Protein 4JMF (pdb70)

CATH classification: 6.10.250.2690

Foldseek 3Di:
DDDDDDDDPVNVVVVPDDDDDDCVCVCVVVDDDDDDDDPVVVVVVVVVVD/DPPLVLVLQQLQCVLVVHDRDDPDPAWDWDCDPPWIKIWGCPPPQKIKIKTWDDPWDDQDPDPQQDDDPDQLSWHWHADPPVRIIMTMHMDGSVPRGNVNSNVSVVNSVVVVVVID/DDPLLLVLQQLQCVVVVHDRDDPVPAKDWDDDDPWIKIWHCPPPQKIKIKTWADPFDCPCQVVQQDDDPDQLSWHWDADPVPRIIMTMHMDGSVDDDSVVSNVSVVNRVVCSVVGD

Organism: Pseudomonas aeruginosa (strain ATCC 15692 / DSM 22644 / CIP 104116 / JCM 14847 / LMG 12228 / 1C / PRS 101 / PAO1) (NCBI:txid208964)

InterPro domains:
  IPR003537 Type III secretion system effector protein YopE-like [PR01372] (23-36)
  IPR003537 Type III secretion system effector protein YopE-like [PR01372] (39-56)
  IPR003537 Type III secretion system effector protein YopE-like [PR01372] (132-149)
  IPR003537 Type III secretion system effector protein YopE-like [PR01372] (181-199)
  IPR003537 Type III secretion system effector protein YopE-like [PR01372] (215-232)
  IPR003540 ADP ribosyltransferase [PF03496] (246-432)
  IPR014773 Virulence factor YopE, GAP domain [PF03545] (132-201)
  IPR014773 Virulence factor YopE, GAP domain [cd00219] (108-227)
  IPR037168 Virulence factor YopE, GAP domain superfamily [G3DSA:1.20.120.260] (98-232)
  IPR037168 Virulence factor YopE, GAP domain superfamily [SSF47233] (100-231)
  IPR050999 Arg-specific ADP-ribosyltransferase [PTHR10339] (162-452)

GO terms:
  GO:0005576 extracellular region (C, EXP)
  GO:0106274 NAD+-protein-arginine ADP-ribosyltransferase activity (F, EXP)
  GO:0141029 symbiont-mediated disruption of host focal adhesion (P, EXP)

Secondary structure (DSSP, 8-state):
-EEEEPPPHHHHHHTT-------TTHHHHH-EEE----HHHHHHHHHHH-/--HHHHHHHHHHHHHTT-PPPP--SS-EEEEETTEEEEEEE-STTEEEEEEEESS-S--SSBSTTS--S-TT--EEEE-TTT--EEEEEEEEGGG--HHHHHHHHHHHHHHHHH--/--HHHHHHHHHHHHHTT-PPP-S--SSEEEEETTEEEEEEE-STTEEEEEEE-SS---TTHHHHTS--S-TT--EEEE-TTT--EEEEEEEEGGG--HHHHHHHHHHHHHHHHH--

Radius of gyration: 18.91 Å; Cα contacts (8 Å, |Δi|>4): 530; chains: 3; bounding box: 35×50×50 Å

Solvent-accessible surface area: 13102 Å² total; per-residue (Å²): 180,19,146,57,44,90,22,62,155,128,7,72,84,23,2,104,36,126,48,88,100,48,16,132,41,15,6,100,167,55,33,26,52,90,20,229,29,160,104,70,56,35,111,69,2,32,170,46,17,85,87,37,81,99,7,92,53,7,5,76,51,0,1,76,35,22,130,25,114,70,38,132,82,70,147,61,3,10,4,0,69,0,28,101,18,48,0,5,0,4,53,11,24,98,50,36,0,0,0,0,4,121,11,125,64,53,26,67,4,54,2,10,90,23,0,0,2,3,42,26,35,0,19,0,8,0,0,88,10,84,152,51,23,45,25,0,0,16,3,29,8,5,15,96,47,13,92,112,73,51,0,46,58,0,0,16,10,0,0,6,0,2,59,123,23,188,63,66,92,77,1,77,56,5,1,58,58,0,0,92,39,31,137,34,115,61,12,106,98,90,58,59,14,2,1,0,42,24,33,95,16,52,0,8,0,2,33,10,33,88,49,21,0,0,0,1,3,104,5,123,74,50,17,54,87,44,0,36,81,25,0,16,12,39,99,37,49,0,50,2,16,0,0,78,23,69,172,55,39,62,29,1,0,15,3,32,8,19,9,115,68,43,89,97,75,58,5,62,52,0,7,102,48,0,30,48,12,1,108,140,13,150

Sequence (282 aa):
EARQVATPREAQQLAQRQEAPKGEGLLSRLGAALARPFVAIIEWLGKLLGMNPLYRAAIHQLFLALDLPTPNDEESVLSLQVGPHLCHLAEHPTDHLLMFTRLEGQGDATANEQNLFSQDPCKPILGRDPESGERLLWNRQPLQLLDRAQIHHQLEQLVAAAEELRMNPLYRAAIHQLFLALDLPTPNDEESVLSLQVGPHLCHLAEHPTDHLLMFTRLEGQGDATANEQNLFSQDPCKPILGRDPESGERLLWNRQPLQLLDRAQIHHQLEQLVAAAEELR

Structure (mmCIF, N/CA/C/O backbone):
data_4JMF
#
_entry.id   4JMF
#
_cell.length_a   78.322
_cell.length_b   78.322
_cell.length_c   194.221
_cell.angle_alpha   90.000
_cell.angle_beta   90.000
_cell.angle_gamma   120.000
#
_symmetry.space_group_name_H-M   'P 61 2 2'
#
loop_
_entity.id
_entity.type
_entity.pdbx_description
1 polymer 'Exoenzyme T'
2 polymer 'Probable chaperone'
3 non-polymer GLYCEROL
4 water water
#
loop_
_atom_site.group_PDB
_atom_site.id
_atom_site.type_symbol
_atom_site.label_atom_id
_atom_site.label_alt_id
_atom_site.label_comp_id
_atom_site.label_asym_id
_atom_site.label_entity_id
_atom_site.label_seq_id
_atom_site.pdbx_PDB_ins_code
_atom_site.Cartn_x
_atom_site.Cartn_y
_atom_site.Cartn_z
_atom_site.occupancy
_atom_site.B_iso_or_equiv
_atom_site.auth_seq_id
_atom_site.auth_comp_id
_atom_site.auth_asym_id
_atom_site.auth_atom_id
_atom_site.pdbx_PDB_model_num
ATOM 1 N N . GLU A 1 1 ? 10.619 49.187 88.352 1.00 58.65 28 GLU A N 1
ATOM 2 C CA . GLU A 1 1 ? 10.040 49.009 87.022 1.00 63.47 28 GLU A CA 1
ATOM 3 C C . GLU A 1 1 ? 8.706 48.254 87.088 1.00 65.21 28 GLU A C 1
ATOM 4 O O . GLU A 1 1 ? 8.614 47.086 86.689 1.00 64.89 28 GLU A O 1
ATOM 10 N N . ALA A 1 2 ? 7.671 48.934 87.579 1.00 58.94 29 ALA A N 1
ATOM 11 C CA . ALA A 1 2 ? 6.378 48.296 87.823 1.00 52.90 29 ALA A CA 1
ATOM 12 C C . ALA A 1 2 ? 5.207 49.095 87.265 1.00 50.46 29 ALA A C 1
ATOM 13 O O . ALA A 1 2 ? 5.132 50.309 87.455 1.00 56.23 29 ALA A O 1
ATOM 15 N N . ARG A 1 3 ? 4.290 48.409 86.585 1.00 47.28 30 ARG A N 1
ATOM 16 C CA . ARG A 1 3 ? 3.061 49.034 86.098 1.00 48.39 30 ARG A CA 1
ATOM 17 C C . ARG A 1 3 ? 1.843 48.193 86.467 1.00 47.48 30 ARG A C 1
ATOM 18 O O . ARG A 1 3 ? 1.890 46.960 86.406 1.00 44.96 30 ARG A O 1
ATOM 26 N N . GLN A 1 4 ? 0.754 48.855 86.842 1.00 42.49 31 GLN A N 1
ATOM 27 C CA . GLN A 1 4 ? -0.521 48.175 87.041 1.00 43.36 31 GLN A CA 1
ATOM 28 C C . GLN A 1 4 ? -1.195 47.881 85.699 1.00 45.10 31 GLN A C 1
ATOM 29 O O . GLN A 1 4 ? -1.255 48.746 84.822 1.00 46.74 31 GLN A O 1
ATOM 35 N N . VAL A 1 5 ? -1.698 46.660 85.539 1.00 40.84 32 VAL A N 1
ATOM 36 C CA . VAL A 1 5 ? -2.365 46.255 84.309 1.00 32.86 32 VAL A CA 1
ATOM 37 C C . VAL A 1 5 ? -3.690 45.578 84.635 1.00 39.73 32 VAL A C 1
ATOM 38 O O . VAL A 1 5 ? -3.989 45.316 85.801 1.00 43.37 32 VAL A O 1
ATOM 42 N N . ALA A 1 6 ? -4.489 45.289 83.612 1.00 35.49 33 ALA A N 1
ATOM 43 C CA . ALA A 1 6 ? -5.760 44.612 83.830 1.00 39.83 33 ALA A CA 1
ATOM 44 C C . ALA A 1 6 ? -5.514 43.182 84.296 1.00 42.65 33 ALA A C 1
ATOM 45 O O . ALA A 1 6 ? -4.519 42.567 83.922 1.00 37.67 33 ALA A O 1
ATOM 47 N N . THR A 1 7 ? -6.424 42.655 85.108 1.00 37.95 34 THR A N 1
ATOM 48 C CA . THR A 1 7 ? -6.319 41.281 85.574 1.00 38.98 34 THR A CA 1
ATOM 49 C C . THR A 1 7 ? -7.022 40.346 84.601 1.00 38.22 34 THR A C 1
ATOM 50 O O . THR A 1 7 ? -8.212 40.510 84.352 1.00 46.48 34 THR A O 1
ATOM 54 N N . PRO A 1 8 ? -6.294 39.359 84.046 1.00 37.59 35 PRO A N 1
ATOM 55 C CA . PRO A 1 8 ? -6.945 38.391 83.156 1.00 41.79 35 PRO A CA 1
ATOM 56 C C . PRO A 1 8 ? -8.009 37.610 83.911 1.00 44.59 35 PRO A C 1
ATOM 57 O O . PRO A 1 8 ? -7.858 37.399 85.115 1.00 46.57 35 PRO A O 1
ATOM 61 N N . ARG A 1 9 ? -9.059 37.188 83.215 1.00 47.33 36 ARG A N 1
ATOM 62 C CA . ARG A 1 9 ? -10.188 36.510 83.845 1.00 52.00 36 ARG A CA 1
ATOM 63 C C . ARG A 1 9 ? -9.770 35.263 84.631 1.00 50.69 36 ARG A C 1
ATOM 64 O O . ARG A 1 9 ? -10.263 35.026 85.739 1.00 48.27 36 ARG A O 1
ATOM 72 N N . GLU A 1 10 ? -8.854 34.475 84.076 1.00 48.55 37 GLU A N 1
ATOM 73 C CA . GLU A 1 10 ? -8.438 33.251 84.757 1.00 48.69 37 GLU A CA 1
ATOM 74 C C . GLU A 1 10 ? -7.664 33.510 86.046 1.00 39.91 37 GLU A C 1
ATOM 75 O O . GLU A 1 10 ? -7.699 32.695 86.955 1.00 42.50 37 GLU A O 1
ATOM 81 N N . ALA A 1 11 ? -6.978 34.644 86.128 1.00 39.37 38 ALA A N 1
ATOM 82 C CA . ALA A 1 11 ? -6.289 35.014 87.357 1.00 39.40 38 ALA A CA 1
ATOM 83 C C . ALA A 1 11 ? -7.315 35.383 88.419 1.00 43.27 38 ALA A C 1
ATOM 84 O O . ALA A 1 11 ? -7.141 35.049 89.600 1.00 40.28 38 ALA A O 1
ATOM 86 N N . GLN A 1 12 ? -8.378 36.072 87.998 1.00 39.80 39 GLN A N 1
ATOM 87 C CA . GLN A 1 12 ? -9.483 36.391 88.898 1.00 45.06 39 GLN A CA 1
ATOM 88 C C . GLN A 1 12 ? -10.036 35.117 89.518 1.00 41.86 39 GLN A C 1
ATOM 89 O O . GLN A 1 12 ? -10.227 35.052 90.730 1.00 38.65 39 GLN A O 1
ATOM 95 N N . GLN A 1 13 ? -10.274 34.107 88.683 1.00 38.31 40 GLN A N 1
ATOM 96 C CA . GLN A 1 13 ? -10.828 32.842 89.154 1.00 44.29 40 GLN A CA 1
ATOM 97 C C . GLN A 1 13 ? -9.873 32.125 90.100 1.00 41.56 40 GLN A C 1
ATOM 98 O O . GLN A 1 13 ? -10.291 31.628 91.157 1.00 37.81 40 GLN A O 1
ATOM 104 N N . LEU A 1 14 ? -8.597 32.080 89.729 1.00 34.58 41 LEU A N 1
ATOM 105 C CA . LEU A 1 14 ? -7.587 31.433 90.568 1.00 39.12 41 LEU A CA 1
ATOM 106 C C . LEU A 1 14 ? -7.532 32.059 91.961 1.00 34.41 41 LEU A C 1
ATOM 107 O O . LEU A 1 14 ? -7.421 31.360 92.966 1.00 35.15 41 LEU A O 1
ATOM 112 N N . ALA A 1 15 ? -7.646 33.381 91.999 1.00 34.20 42 ALA A N 1
ATOM 113 C CA . ALA A 1 15 ? -7.449 34.163 93.206 1.00 34.32 42 ALA A CA 1
ATOM 114 C C . ALA A 1 15 ? -8.526 33.927 94.269 1.00 35.29 42 ALA A C 1
ATOM 115 O O . ALA A 1 15 ? -8.39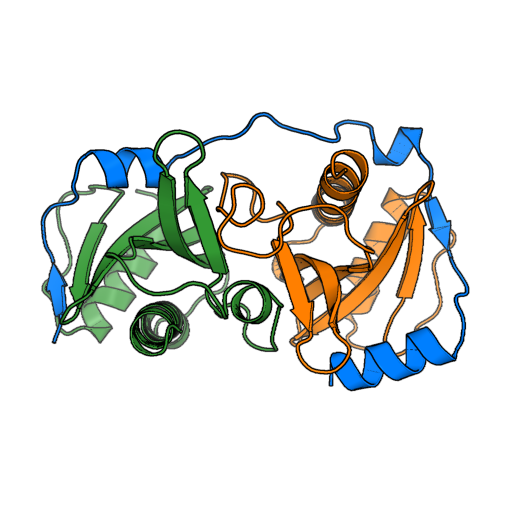3 34.390 95.406 1.00 33.75 42 ALA A O 1
ATOM 117 N N . GLN A 1 16 ? -9.585 33.211 93.905 1.00 33.13 43 GLN A N 1
ATOM 118 C CA . GLN A 1 16 ? -10.611 32.852 94.881 1.00 34.65 43 GLN A CA 1
ATOM 119 C C . GLN A 1 16 ? -10.919 31.349 94.894 1.00 32.93 43 GLN A C 1
ATOM 120 O O . GLN A 1 16 ? -11.984 30.924 95.356 1.00 33.92 43 GLN A O 1
ATOM 126 N N . ARG A 1 17 ? -9.974 30.541 94.426 1.00 28.07 44 ARG A N 1
ATOM 127 C CA . ARG A 1 17 ? -10.183 29.096 94.407 1.00 31.62 44 ARG A CA 1
ATOM 128 C C . ARG A 1 17 ? -10.492 28.513 95.795 1.00 31.78 44 ARG A C 1
ATOM 129 O O . ARG A 1 17 ? -9.862 28.875 96.799 1.00 27.80 44 ARG A O 1
ATOM 137 N N . GLN A 1 18 ? -11.491 27.634 95.832 1.00 32.84 45 GLN A N 1
ATOM 138 C CA . GLN A 1 18 ? -11.921 26.953 97.052 1.00 36.22 45 GLN A CA 1
ATOM 139 C C . GLN A 1 18 ? -11.687 25.467 96.876 1.00 32.62 45 GLN A C 1
ATOM 140 O O . GLN A 1 18 ? -11.901 24.935 95.790 1.00 39.97 45 GLN A O 1
ATOM 146 N N . GLU A 1 19 ? -11.245 24.792 97.931 1.00 31.69 46 GLU A N 1
ATOM 147 C CA . GLU A 1 19 ? -11.266 23.331 97.957 1.00 30.45 46 GLU A CA 1
ATOM 148 C C . GLU A 1 19 ? -12.238 22.931 99.066 1.00 30.66 46 GLU A C 1
ATOM 149 O O . GLU A 1 19 ? -12.433 23.683 100.021 1.00 31.59 46 GLU A O 1
ATOM 155 N N . ALA A 1 20 ? -12.849 21.758 98.950 1.00 31.07 47 ALA A N 1
ATOM 156 C CA . ALA A 1 20 ? -13.774 21.295 99.981 1.00 36.70 47 ALA A CA 1
ATOM 157 C C . ALA A 1 20 ? -13.027 21.103 101.307 1.00 35.32 47 ALA A C 1
ATOM 158 O O . ALA A 1 20 ? -11.857 20.726 101.303 1.00 33.71 47 ALA A O 1
ATOM 160 N N . PRO A 1 21 ? -13.697 21.373 102.443 1.00 35.78 48 PRO A N 1
ATOM 161 C CA . PRO A 1 21 ? -13.070 21.130 103.747 1.00 34.31 48 PRO A CA 1
ATOM 162 C C . PRO A 1 21 ? -12.637 19.680 103.882 1.00 34.99 48 PRO A C 1
ATOM 163 O O . PRO A 1 21 ? -13.271 18.789 103.313 1.00 35.46 48 PRO A O 1
ATOM 167 N N . LYS A 1 22 ? -11.555 19.437 104.608 1.00 32.03 49 LYS A N 1
ATOM 168 C CA . LYS A 1 22 ? -11.144 18.061 104.846 1.00 34.81 49 LYS A CA 1
ATOM 169 C C . LYS A 1 22 ? -10.658 17.858 106.276 1.00 30.60 49 LYS A C 1
ATOM 170 O O . LYS A 1 22 ? -10.270 18.813 106.956 1.00 32.14 49 LYS A O 1
ATOM 176 N N . GLY A 1 23 ? -10.695 16.612 106.729 1.00 27.92 50 GLY A N 1
ATOM 177 C CA . GLY A 1 23 ? -10.150 16.263 108.026 1.00 29.56 50 GLY A CA 1
ATOM 178 C C . GLY A 1 23 ? -11.072 16.578 109.183 1.00 26.94 50 GLY A C 1
ATOM 179 O O . GLY A 1 23 ? -10.662 16.526 110.347 1.00 28.63 50 GLY A O 1
ATOM 180 N N . GLU A 1 24 ? -12.319 16.919 108.879 1.00 27.72 51 GLU A N 1
ATOM 181 C CA . GLU A 1 24 ? -13.283 17.169 109.949 1.00 34.24 51 GLU A CA 1
ATOM 182 C C . GLU A 1 24 ? -13.404 15.925 110.842 1.00 31.57 51 GLU A C 1
ATOM 183 O O . GLU A 1 24 ? -13.588 14.808 110.344 1.00 28.43 51 GLU A O 1
ATOM 189 N N . GLY A 1 25 ? -13.222 16.120 112.153 1.00 33.32 52 GLY A N 1
ATOM 190 C CA . GLY A 1 25 ? -13.257 15.031 113.118 1.00 26.94 52 GLY A CA 1
ATOM 191 C C . GLY A 1 25 ? -12.083 14.056 113.036 1.00 33.00 52 GLY A C 1
ATOM 192 O O . GLY A 1 25 ? -12.036 13.070 113.783 1.00 31.01 52 GLY A O 1
ATOM 193 N N . LEU A 1 26 ? -11.127 14.321 112.144 1.00 30.74 53 LEU A N 1
ATOM 194 C CA . LEU A 1 26 ? -10.006 13.390 111.932 1.00 28.10 53 LEU A CA 1
ATOM 195 C C . LEU A 1 26 ? -9.085 13.227 113.147 1.00 26.62 53 LEU A C 1
ATOM 196 O O . LEU A 1 26 ? -8.699 12.101 113.483 1.00 28.42 53 LEU A O 1
ATOM 201 N N . LEU A 1 27 ? -8.715 14.333 113.802 1.00 25.84 54 LEU A N 1
ATOM 202 C CA . LEU A 1 27 ? -7.855 14.217 114.989 1.00 26.67 54 LEU A CA 1
ATOM 203 C C . LEU A 1 27 ? -8.545 13.411 116.106 1.00 29.55 54 LEU A C 1
ATOM 204 O O . LEU A 1 27 ? -7.911 12.573 116.757 1.00 30.92 54 LEU A O 1
ATOM 209 N N . SER A 1 28 ? -9.836 13.657 116.322 1.00 28.11 55 SER A N 1
ATOM 210 C CA . SER A 1 28 ? -10.589 12.890 117.331 1.00 33.47 55 SER A CA 1
ATOM 211 C C . SER A 1 28 ? -10.641 11.401 116.993 1.00 31.21 55 SER A C 1
ATOM 212 O O . SER A 1 28 ? -10.547 10.553 117.875 1.00 37.91 55 SER A O 1
ATOM 215 N N . ARG A 1 29 ? -10.765 11.086 115.710 1.00 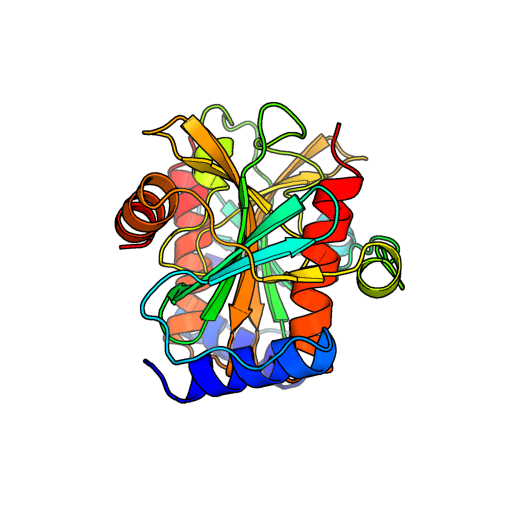30.17 56 ARG A N 1
ATOM 216 C CA . ARG A 1 29 ? -10.847 9.696 115.283 1.00 32.62 56 ARG A CA 1
ATOM 217 C C . ARG A 1 29 ? -9.519 8.936 115.406 1.00 37.00 56 ARG A C 1
ATOM 218 O O . ARG A 1 29 ? -9.503 7.801 115.879 1.00 36.77 56 ARG A O 1
ATOM 226 N N . LEU A 1 30 ? -8.409 9.554 114.993 1.00 36.17 57 LEU A N 1
ATOM 227 C CA . LEU A 1 30 ? -7.105 8.881 115.033 1.00 31.22 57 LEU A CA 1
ATOM 228 C C . LEU A 1 30 ? -6.479 8.872 116.432 1.00 26.07 57 LEU A C 1
ATOM 229 O O . LEU A 1 30 ? -5.693 7.986 116.764 1.00 33.26 57 LEU A O 1
ATOM 234 N N . GLY A 1 31 ? -6.805 9.872 117.241 1.00 28.74 58 GLY A N 1
ATOM 235 C CA . GLY A 1 31 ? -6.178 10.013 118.545 1.00 31.76 58 GLY A CA 1
ATOM 236 C C . GLY A 1 31 ? -4.763 10.555 118.424 1.00 33.32 58 GLY A C 1
ATOM 237 O O . GLY A 1 31 ? -4.165 10.519 117.343 1.00 34.14 58 GLY A O 1
ATOM 238 N N . ALA A 1 32 ? -4.224 11.059 119.526 1.00 27.23 59 ALA A N 1
ATOM 239 C CA . ALA A 1 32 ? -2.863 11.586 119.539 1.00 28.94 59 ALA A CA 1
ATOM 240 C C . ALA A 1 32 ? -2.173 11.274 120.859 1.00 30.20 59 ALA A C 1
ATOM 241 O O . ALA A 1 32 ? -2.812 11.242 121.907 1.00 27.86 59 ALA A O 1
ATOM 243 N N . ALA A 1 33 ? -0.865 11.059 120.802 1.00 26.81 60 ALA A N 1
ATOM 244 C CA . ALA A 1 33 ? -0.072 10.825 122.001 1.00 28.01 60 ALA A CA 1
ATOM 245 C C . ALA A 1 33 ? 1.271 11.515 121.829 1.00 27.97 60 ALA A C 1
ATOM 246 O O . ALA A 1 33 ? 1.711 11.749 120.698 1.00 24.25 60 ALA A O 1
ATOM 248 N N . LEU A 1 34 ? 1.932 11.834 122.936 1.00 26.20 61 LEU A N 1
ATOM 249 C CA . LEU A 1 34 ? 3.273 12.382 122.863 1.00 27.61 61 LEU A CA 1
ATOM 250 C C . LEU A 1 34 ? 4.125 11.289 122.245 1.00 33.75 61 LEU A C 1
ATOM 251 O O . LEU A 1 34 ? 3.802 10.105 122.376 1.00 34.72 61 LEU A O 1
ATOM 256 N N . ALA A 1 35 ? 5.184 11.671 121.537 1.00 27.87 62 ALA A N 1
ATOM 257 C CA . ALA A 1 35 ? 6.080 10.681 120.958 1.00 28.83 62 ALA A CA 1
ATOM 258 C C . ALA A 1 35 ? 7.503 10.916 121.444 1.00 28.14 62 ALA A C 1
ATOM 259 O O . ALA A 1 35 ? 7.882 12.053 121.753 1.00 26.21 62 ALA A O 1
ATOM 261 N N . ARG A 1 36 ? 8.283 9.838 121.500 1.00 30.16 63 ARG A N 1
ATOM 262 C CA . ARG A 1 36 ? 9.687 9.901 121.882 1.00 26.08 63 ARG A CA 1
ATOM 263 C C . ARG A 1 36 ? 10.515 9.285 120.774 1.00 27.06 63 ARG A C 1
ATOM 264 O O . ARG A 1 36 ? 10.959 8.144 120.893 1.00 27.07 63 ARG A O 1
ATOM 272 N N . PRO A 1 37 ? 10.734 10.029 119.685 1.00 29.41 64 PRO A N 1
ATOM 273 C CA . PRO A 1 37 ? 11.446 9.410 118.559 1.00 27.92 64 PRO A CA 1
ATOM 274 C C . PRO A 1 37 ? 12.952 9.395 118.797 1.00 27.45 64 PRO A C 1
ATOM 275 O O . PRO A 1 37 ? 13.392 10.070 119.731 1.00 25.71 64 PRO A O 1
ATOM 279 N N . PHE A 1 38 ? 13.710 8.650 117.982 1.00 25.14 65 PHE A N 1
ATOM 280 C CA . PHE A 1 38 ? 15.171 8.605 118.100 1.00 25.33 65 PHE A CA 1
ATOM 281 C C . PHE A 1 38 ? 15.735 9.989 118.369 1.00 28.69 65 PHE A C 1
ATOM 282 O O . PHE A 1 38 ? 15.303 10.974 117.755 1.00 24.92 65 PHE A O 1
ATOM 290 N N . VAL A 1 39 ? 16.706 10.047 119.274 1.00 29.08 66 VAL A N 1
ATOM 291 C CA . VAL A 1 39 ? 17.450 11.262 119.553 1.00 27.79 66 VAL A CA 1
ATOM 292 C C . VAL A 1 39 ? 18.034 11.816 118.266 1.00 29.67 66 VAL A C 1
ATOM 293 O O . VAL A 1 39 ? 18.059 13.027 118.055 1.00 33.02 66 VAL A O 1
ATOM 297 N N . ALA A 1 40 ? 18.474 10.914 117.392 1.00 28.72 67 ALA A N 1
ATOM 298 C CA . ALA A 1 40 ? 19.069 11.290 116.123 1.00 29.07 67 ALA A CA 1
ATOM 299 C C . ALA A 1 40 ? 18.135 12.137 115.261 1.00 25.16 67 ALA A C 1
ATOM 300 O O . ALA A 1 40 ? 18.587 13.034 114.544 1.00 25.90 67 ALA A O 1
ATOM 302 N N . ILE A 1 41 ? 16.842 11.839 115.308 1.00 22.37 68 ILE A N 1
ATOM 303 C CA . ILE A 1 41 ? 15.884 12.607 114.517 1.00 24.62 68 ILE A CA 1
ATOM 304 C C . ILE A 1 41 ? 15.784 14.012 115.098 1.00 25.10 68 ILE A C 1
ATOM 305 O O . ILE A 1 41 ? 15.850 15.008 114.367 1.00 23.03 68 ILE A O 1
ATOM 310 N N . ILE A 1 42 ? 15.668 14.076 116.422 1.00 25.36 69 ILE A N 1
ATOM 311 C CA . ILE A 1 42 ? 15.504 15.343 117.137 1.00 27.57 69 ILE A CA 1
ATOM 312 C C . ILE A 1 42 ? 16.704 16.262 116.930 1.00 27.48 69 ILE A C 1
ATOM 313 O O . ILE A 1 42 ? 16.550 17.449 116.605 1.00 30.90 69 ILE A O 1
ATOM 318 N N . GLU A 1 43 ? 17.900 15.707 117.073 1.00 28.90 70 GLU A N 1
ATOM 319 C CA . GLU A 1 43 ? 19.121 16.484 116.858 1.00 30.61 70 GLU A CA 1
ATOM 320 C C . GLU A 1 43 ? 19.272 16.964 115.413 1.00 28.22 70 GLU A C 1
ATOM 321 O O . GLU A 1 43 ? 19.647 18.116 115.169 1.00 28.19 70 GLU A O 1
ATOM 327 N N . TRP A 1 44 ? 18.967 16.090 114.457 1.00 26.17 71 TRP A N 1
ATOM 328 C CA . TRP A 1 44 ? 19.020 16.469 113.048 1.00 25.84 71 TRP A CA 1
ATOM 329 C C . TRP A 1 44 ? 18.003 17.580 112.748 1.00 20.94 71 TRP A C 1
ATOM 330 O O . TRP A 1 44 ? 18.321 18.574 112.089 1.00 18.65 71 TRP A O 1
ATOM 341 N N . LEU A 1 45 ? 16.780 17.400 113.230 1.00 22.38 72 LEU A N 1
ATOM 342 C CA . LEU A 1 45 ? 15.746 18.406 113.025 1.00 24.88 72 LEU A CA 1
ATOM 343 C C . LEU A 1 45 ? 16.206 19.751 113.561 1.00 23.38 72 LEU A C 1
ATOM 344 O O . LEU A 1 45 ? 15.952 20.771 112.942 1.00 22.94 72 LEU A O 1
ATOM 349 N N . GLY A 1 46 ? 16.918 19.749 114.689 1.00 22.64 73 GLY A N 1
ATOM 350 C CA . GLY A 1 46 ? 17.467 20.986 115.228 1.00 26.16 73 GLY A CA 1
ATOM 351 C C . GLY A 1 46 ? 18.480 21.645 114.310 1.00 26.73 73 GLY A C 1
ATOM 352 O O . GLY A 1 46 ? 18.546 22.876 114.212 1.00 27.30 73 GLY A O 1
ATOM 353 N N . LYS A 1 47 ? 19.286 20.840 113.628 1.00 25.45 74 LYS A N 1
ATOM 354 C CA . LYS A 1 47 ? 20.249 21.411 112.692 1.00 26.03 74 LYS A CA 1
ATOM 355 C C . LYS A 1 47 ? 19.550 21.872 111.423 1.00 24.81 74 LYS A C 1
ATOM 356 O O . LYS A 1 47 ? 19.925 22.880 110.832 1.00 27.41 74 LYS A O 1
ATOM 362 N N . LEU A 1 48 ? 18.532 21.136 110.997 1.00 22.15 75 LEU A N 1
ATOM 363 C CA . LEU A 1 48 ? 17.801 21.520 109.798 1.00 24.46 75 LEU A CA 1
ATOM 364 C C . LEU A 1 48 ? 17.119 22.866 110.031 1.00 24.44 75 LEU A C 1
ATOM 365 O O . LEU A 1 48 ? 17.164 23.751 109.185 1.00 23.52 75 LEU A O 1
ATOM 370 N N . LEU A 1 49 ? 16.503 23.017 111.197 1.00 25.84 76 LEU A N 1
ATOM 371 C CA . LEU A 1 49 ? 15.736 24.220 111.501 1.00 27.19 76 LEU A CA 1
ATOM 372 C C . LEU A 1 49 ? 16.629 25.416 111.816 1.00 27.04 76 LEU A C 1
ATOM 373 O O . LEU A 1 49 ? 16.242 26.564 111.572 1.00 33.56 76 LEU A O 1
ATOM 378 N N . GLY A 1 50 ? 17.817 25.155 112.351 1.00 31.52 77 GLY A N 1
ATOM 379 C CA . GLY A 1 50 ? 18.796 26.214 112.562 1.00 34.35 77 GLY A CA 1
ATOM 380 C C . GLY A 1 50 ? 19.465 26.571 111.243 1.00 41.38 77 GLY A C 1
ATOM 381 O O . GLY A 1 50 ? 20.135 27.602 111.118 1.00 57.95 77 GLY A O 1
ATOM 382 N N . MET B 2 1 ? 12.051 28.799 126.787 1.00 53.90 1 MET B N 1
ATOM 383 C CA . MET B 2 1 ? 11.550 29.088 125.450 1.00 46.56 1 MET B CA 1
ATOM 384 C C . MET B 2 1 ? 10.805 30.423 125.405 1.00 47.01 1 MET B C 1
ATOM 385 O O . MET B 2 1 ? 10.635 31.087 126.441 1.00 42.87 1 MET B O 1
ATOM 390 N N . ASN B 2 2 ? 10.388 30.816 124.200 1.00 35.04 2 ASN B N 1
ATOM 391 C CA . ASN B 2 2 ? 9.486 31.952 123.999 1.00 33.48 2 ASN B CA 1
ATOM 392 C C . ASN B 2 2 ? 8.145 31.669 124.689 1.00 32.54 2 ASN B C 1
ATOM 393 O O . ASN B 2 2 ? 7.443 30.713 124.329 1.00 29.16 2 ASN B O 1
ATOM 398 N N . PRO B 2 3 ? 7.788 32.498 125.685 1.00 37.22 3 PRO B N 1
ATOM 399 C CA . PRO B 2 3 ? 6.545 32.342 126.455 1.00 37.71 3 PRO B CA 1
ATOM 400 C C . PRO B 2 3 ? 5.308 32.215 125.571 1.00 28.58 3 PRO B C 1
ATOM 401 O O . PRO B 2 3 ? 4.387 31.466 125.917 1.00 28.67 3 PRO B O 1
ATOM 405 N N . LEU B 2 4 ? 5.294 32.924 124.448 1.00 27.20 4 LEU B N 1
ATOM 406 C CA . LEU B 2 4 ? 4.147 32.897 123.538 1.00 28.38 4 LEU B CA 1
ATOM 407 C C . LEU B 2 4 ? 4.047 31.564 122.802 1.00 26.30 4 LEU B C 1
ATOM 408 O O . LEU B 2 4 ? 2.946 31.100 122.484 1.00 22.30 4 LEU B O 1
ATOM 413 N N . TYR B 2 5 ? 5.202 30.954 122.522 1.00 24.90 5 TYR B N 1
ATOM 414 C CA . TYR B 2 5 ? 5.229 29.630 121.907 1.00 22.78 5 TYR B CA 1
ATOM 415 C C . TYR B 2 5 ? 4.801 28.583 122.933 1.00 19.40 5 TYR B C 1
ATOM 416 O O . TYR B 2 5 ? 3.987 27.704 122.630 1.00 19.39 5 TYR B O 1
ATOM 425 N N . ARG B 2 6 ? 5.324 28.680 124.149 1.00 21.09 6 ARG B N 1
ATOM 426 C CA . ARG B 2 6 ? 4.923 27.742 125.196 1.00 25.11 6 ARG B CA 1
ATOM 427 C C . ARG B 2 6 ? 3.408 27.781 125.414 1.00 23.46 6 ARG B C 1
ATOM 428 O O . ARG B 2 6 ? 2.766 26.739 125.552 1.00 19.53 6 ARG B O 1
ATOM 436 N N . ALA B 2 7 ? 2.843 28.985 125.412 1.00 21.42 7 ALA B N 1
ATOM 437 C CA . ALA B 2 7 ? 1.410 29.160 125.619 1.00 21.97 7 ALA B CA 1
ATOM 438 C C . ALA B 2 7 ? 0.607 28.528 124.490 1.00 21.70 7 ALA B C 1
ATOM 439 O O . ALA B 2 7 ? -0.430 27.927 124.737 1.00 21.17 7 ALA B O 1
ATOM 441 N N . ALA B 2 8 ? 1.082 28.669 123.251 1.00 20.35 8 ALA B N 1
ATOM 442 C CA . ALA B 2 8 ? 0.413 28.041 122.107 1.00 19.03 8 ALA B CA 1
ATOM 443 C C . ALA B 2 8 ? 0.457 26.515 122.198 1.00 19.70 8 ALA B C 1
ATOM 444 O O . ALA B 2 8 ? -0.551 25.834 121.948 1.00 18.51 8 ALA B O 1
ATOM 446 N N . ILE B 2 9 ? 1.625 25.978 122.534 1.00 16.40 9 ILE B N 1
ATOM 447 C CA . ILE B 2 9 ? 1.761 24.539 122.727 1.00 19.58 9 ILE B CA 1
ATOM 448 C C . ILE B 2 9 ? 0.772 24.074 123.812 1.00 19.66 9 ILE B C 1
ATOM 449 O O . ILE B 2 9 ? 0.063 23.079 123.643 1.00 17.72 9 ILE B O 1
ATOM 454 N N . HIS B 2 10 ? 0.705 24.819 124.910 1.00 16.06 10 HIS B N 1
ATOM 455 C CA . HIS B 2 10 ? -0.241 24.498 125.988 1.00 22.29 10 HIS B CA 1
ATOM 456 C C . HIS B 2 10 ? -1.681 24.379 125.472 1.00 19.68 10 HIS B C 1
ATOM 457 O O . HIS B 2 10 ? -2.408 23.412 125.784 1.00 21.34 10 HIS B O 1
ATOM 464 N N . GLN B 2 11 ? -2.096 25.340 124.657 1.00 17.35 11 GLN B N 1
ATOM 465 C CA . GLN B 2 11 ? -3.442 25.298 124.076 1.00 20.32 11 GLN B CA 1
ATOM 466 C C . GLN B 2 11 ? -3.643 24.058 123.216 1.00 20.28 11 GLN B C 1
ATOM 467 O O . GLN B 2 11 ? -4.703 23.420 123.283 1.00 19.80 11 GLN B O 1
ATOM 473 N N . LEU B 2 12 ? -2.633 23.700 122.414 1.00 16.50 12 LEU B N 1
ATOM 474 C CA . LEU B 2 12 ? -2.758 22.513 121.571 1.00 18.14 12 LEU B CA 1
ATOM 475 C C . LEU B 2 12 ? -2.932 21.269 122.419 1.00 18.48 12 LEU B C 1
ATOM 476 O O . LEU B 2 12 ? -3.718 20.384 122.077 1.00 19.16 12 LEU B O 1
ATOM 481 N N . PHE B 2 13 ? -2.201 21.192 123.525 1.00 16.06 13 PHE B N 1
ATOM 482 C CA . PHE B 2 13 ? -2.296 19.999 124.359 1.00 21.49 13 PHE B CA 1
ATOM 483 C C . PHE B 2 13 ? -3.655 19.880 125.061 1.00 21.62 13 PHE B C 1
ATOM 484 O O . PHE B 2 13 ? -4.154 18.766 125.286 1.00 21.36 13 PHE B O 1
ATOM 492 N N . LEU B 2 14 ? -4.260 21.023 125.377 1.00 17.36 14 LEU B N 1
ATOM 493 C CA . LEU B 2 14 ? -5.640 21.041 125.868 1.00 20.85 14 LEU B CA 1
ATOM 494 C C . LEU B 2 14 ? -6.584 20.551 124.788 1.00 20.40 14 LEU B C 1
ATOM 495 O O . LEU B 2 14 ? -7.479 19.754 125.054 1.00 17.88 14 LEU B O 1
ATOM 500 N N . ALA B 2 15 ? -6.380 21.036 123.564 1.00 20.05 15 ALA B N 1
ATOM 501 C CA . ALA B 2 15 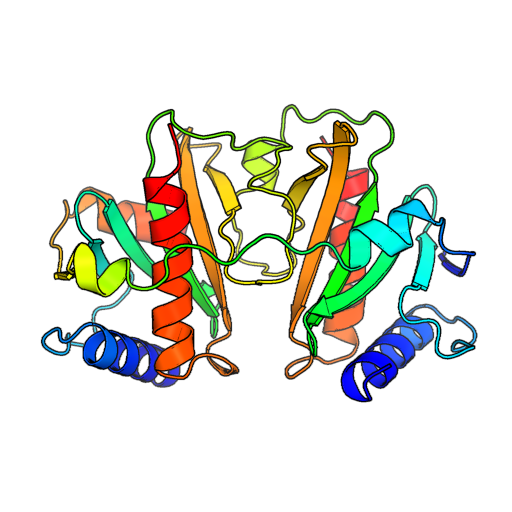? -7.235 20.641 122.453 1.00 19.93 15 ALA B CA 1
ATOM 502 C C . ALA B 2 15 ? -7.144 19.143 122.176 1.00 22.46 15 ALA B C 1
ATOM 503 O O . ALA B 2 15 ? -8.149 18.500 121.890 1.00 22.29 15 ALA B O 1
ATOM 505 N N . LEU B 2 16 ? -5.942 18.581 122.275 1.00 21.59 16 LEU B N 1
ATOM 506 C CA . LEU B 2 16 ? -5.749 17.159 121.984 1.00 20.72 16 LEU B CA 1
ATOM 507 C C . LEU B 2 16 ? -5.948 16.280 123.215 1.00 24.46 16 LEU B C 1
ATOM 508 O O . LEU B 2 16 ? -5.825 15.051 123.125 1.00 24.79 16 LEU B O 1
ATOM 513 N N . ASP B 2 17 ? -6.221 16.917 124.355 1.00 22.02 17 ASP B N 1
ATOM 514 C CA . ASP B 2 17 ? -6.395 16.225 125.635 1.00 27.80 17 ASP B CA 1
ATOM 515 C C . ASP B 2 17 ? -5.154 15.414 126.032 1.00 30.25 17 ASP B C 1
ATOM 516 O O . ASP B 2 17 ? -5.256 14.247 126.415 1.00 27.47 17 ASP B O 1
ATOM 521 N N . LEU B 2 18 ? -3.982 16.035 125.920 1.00 29.63 18 LEU B N 1
ATOM 522 C CA . LEU B 2 18 ? -2.732 15.385 126.293 1.00 28.87 18 LEU B CA 1
ATOM 523 C C . LEU B 2 18 ? -2.191 16.028 127.566 1.00 31.81 18 LEU B C 1
ATOM 524 O O . LEU B 2 18 ? -2.485 17.194 127.841 1.00 30.57 18 LEU B O 1
ATOM 529 N N . PRO B 2 19 ? -1.407 15.271 128.359 1.00 37.68 19 PRO B N 1
ATOM 530 C CA . PRO B 2 19 ? -0.838 15.894 129.563 1.00 37.31 19 PRO B CA 1
ATOM 531 C C . PRO B 2 19 ? 0.089 17.026 129.117 1.00 36.02 19 PRO B C 1
ATOM 532 O O . PRO B 2 19 ? 0.792 16.856 128.119 1.00 34.51 19 PRO B O 1
ATOM 536 N N . THR B 2 20 ? 0.070 18.165 129.799 1.00 39.77 20 THR B N 1
ATOM 537 C CA . THR B 2 20 ? 0.881 19.305 129.366 1.00 46.05 20 THR B CA 1
ATOM 538 C C . THR B 2 20 ? 2.376 19.036 129.517 1.00 50.29 20 THR B C 1
ATOM 539 O O . THR B 2 20 ? 2.829 18.581 130.571 1.00 52.63 20 THR B O 1
ATOM 543 N N . PRO B 2 21 ? 3.144 19.321 128.451 1.00 52.61 21 PRO B N 1
ATOM 544 C CA . PRO B 2 21 ? 4.569 18.987 128.415 1.00 55.37 21 PRO B CA 1
ATOM 545 C C . PRO B 2 21 ? 5.366 20.028 129.179 1.00 57.02 21 PRO B C 1
ATOM 546 O O . PRO B 2 21 ? 4.863 21.125 129.432 1.00 55.42 21 PRO B O 1
ATOM 550 N N . ASN B 2 22 ? 6.592 19.688 129.550 1.00 66.72 22 ASN B N 1
ATOM 551 C CA . ASN B 2 22 ? 7.478 20.664 130.167 1.00 70.76 22 ASN B CA 1
ATOM 552 C C . ASN B 2 22 ? 8.187 21.431 129.067 1.00 70.41 22 ASN B C 1
ATOM 553 O O . ASN B 2 22 ? 8.235 20.968 127.917 1.00 69.56 22 ASN B O 1
ATOM 558 N N . ASP B 2 23 ? 8.710 22.606 129.410 1.00 69.65 23 ASP B N 1
ATOM 559 C CA . ASP B 2 23 ? 9.465 23.398 128.453 1.00 68.27 23 ASP B CA 1
ATOM 560 C C . ASP B 2 23 ? 10.558 22.531 127.860 1.00 66.95 23 ASP B C 1
ATOM 561 O O . ASP B 2 23 ? 11.588 22.300 128.488 1.00 70.49 23 ASP B O 1
ATOM 566 N N . GLU B 2 24 ? 10.304 22.000 126.671 1.00 69.19 24 GLU B N 1
ATOM 567 C CA . GLU B 2 24 ? 11.344 21.286 125.957 1.00 67.78 24 GLU B CA 1
ATOM 568 C C . GLU B 2 24 ? 11.875 22.157 124.843 1.00 70.00 24 GLU B C 1
ATOM 569 O O . GLU B 2 24 ? 11.157 22.458 123.880 1.00 70.20 24 GLU B O 1
ATOM 575 N N . GLU B 2 25 ? 13.133 22.560 124.985 1.00 71.77 25 GLU B N 1
ATOM 576 C CA . GLU B 2 25 ? 13.861 23.219 123.910 1.00 73.10 25 GLU B CA 1
ATOM 577 C C . GLU B 2 25 ? 13.672 22.443 122.606 1.00 66.66 25 GLU B C 1
ATOM 578 O O . GLU B 2 25 ? 13.546 21.214 122.615 1.00 66.05 25 GLU B O 1
ATOM 584 N N . SER B 2 26 ? 13.622 23.171 121.498 1.00 56.59 26 SER B N 1
ATOM 585 C CA . SER B 2 26 ? 13.529 22.559 120.180 1.00 57.96 26 SER B CA 1
ATOM 586 C C . SER B 2 26 ? 12.185 21.876 119.890 1.00 49.75 26 SER B C 1
ATOM 587 O O . SER B 2 26 ? 11.104 22.414 120.169 1.00 46.99 26 SER B O 1
ATOM 590 N N . VAL B 2 27 ? 12.292 20.673 119.334 1.00 40.65 27 VAL B N 1
ATOM 591 C CA . VAL B 2 27 ? 11.214 20.038 118.600 1.00 32.14 27 VAL B CA 1
ATOM 592 C C . VAL B 2 27 ? 10.382 19.110 119.464 1.00 31.57 27 VAL B C 1
ATOM 593 O O . VAL B 2 27 ? 10.922 18.190 120.099 1.00 29.15 27 VAL B O 1
ATOM 597 N N . LEU B 2 28 ? 9.075 19.364 119.490 1.00 25.39 28 LEU B N 1
ATOM 598 C CA . LEU B 2 28 ? 8.112 18.432 120.072 1.00 24.59 28 LEU B CA 1
ATOM 599 C C . LEU B 2 28 ? 7.578 17.504 118.998 1.00 24.14 28 LEU B C 1
ATOM 600 O O . LEU B 2 28 ? 7.306 17.933 117.876 1.00 23.25 28 LEU B O 1
ATOM 605 N N . SER B 2 29 ? 7.392 16.238 119.344 1.00 19.70 29 SER B N 1
ATOM 606 C CA . SER B 2 29 ? 6.848 15.292 118.388 1.00 21.06 29 SER B CA 1
ATOM 607 C C . SER B 2 29 ? 5.570 14.667 118.931 1.00 22.71 29 SER B C 1
ATOM 608 O O . SER B 2 29 ? 5.456 14.427 120.133 1.00 23.98 29 SER B O 1
ATOM 611 N N . LEU B 2 30 ? 4.628 14.399 118.032 1.00 22.19 30 LEU B N 1
ATOM 612 C CA . LEU B 2 30 ? 3.348 13.787 118.372 1.00 23.53 30 LEU B CA 1
ATOM 613 C C . LEU B 2 30 ? 3.075 12.628 117.431 1.00 21.23 30 LEU B C 1
ATOM 614 O O . LEU B 2 30 ? 3.323 12.736 116.238 1.00 22.37 30 LEU B O 1
ATOM 619 N N . GLN B 2 31 ? 2.571 11.519 117.962 1.00 23.16 31 GLN B N 1
ATOM 620 C CA . GLN B 2 31 ? 2.108 10.419 117.127 1.00 22.77 31 GLN B CA 1
ATOM 621 C C . GLN B 2 31 ? 0.602 10.563 116.932 1.00 24.33 31 GLN B C 1
ATOM 622 O O . GLN B 2 31 ? -0.166 10.473 117.888 1.00 25.63 31 GLN B O 1
ATOM 628 N N . VAL B 2 32 ? 0.172 10.823 115.707 1.00 21.35 32 VAL B N 1
ATOM 629 C CA . VAL B 2 32 ? -1.253 10.946 115.434 1.00 27.43 32 VAL B CA 1
ATOM 630 C C . VAL B 2 32 ? -1.630 9.818 114.494 1.00 25.28 32 VAL B C 1
ATOM 631 O O . VAL B 2 32 ? -1.390 9.895 113.285 1.00 28.79 32 VAL B O 1
ATOM 635 N N . GLY B 2 33 ? -2.187 8.749 115.049 1.00 26.04 33 GLY B N 1
ATOM 636 C CA . GLY B 2 33 ? -2.381 7.538 114.272 1.00 24.04 33 GLY B CA 1
ATOM 637 C C . GLY B 2 33 ? -1.031 7.115 113.730 1.00 23.15 33 GLY B C 1
ATOM 638 O O . GLY B 2 33 ? -0.034 7.117 114.451 1.00 25.58 33 GLY B O 1
ATOM 639 N N . PRO B 2 34 ? -0.977 6.796 112.437 1.00 25.45 34 PRO B N 1
ATOM 640 C CA . PRO B 2 34 ? 0.298 6.347 111.864 1.00 28.00 34 PRO B CA 1
ATOM 641 C C . PRO B 2 34 ? 1.272 7.492 111.548 1.00 25.92 34 PRO B C 1
ATOM 642 O O . PRO B 2 34 ? 2.411 7.247 111.120 1.00 27.83 34 PRO B O 1
ATOM 646 N N . HIS B 2 35 ? 0.848 8.726 111.793 1.00 25.10 35 HIS B N 1
ATOM 647 C CA . HIS B 2 35 ? 1.669 9.889 111.449 1.00 25.25 35 HIS B CA 1
ATOM 648 C C . HIS B 2 35 ? 2.478 10.477 112.610 1.00 25.20 35 HIS B C 1
ATOM 649 O O . HIS B 2 35 ? 1.915 10.953 113.606 1.00 23.35 35 HIS B O 1
ATOM 656 N N . LEU B 2 36 ? 3.802 10.453 112.476 1.00 22.69 36 LEU B N 1
ATOM 657 C CA . LEU B 2 36 ? 4.671 11.134 113.431 1.00 21.13 36 LEU B CA 1
ATOM 658 C C . LEU B 2 36 ? 4.814 12.591 112.976 1.00 23.62 36 LEU B C 1
ATOM 659 O O . LEU B 2 36 ? 5.313 12.851 111.871 1.00 22.69 36 LEU B O 1
ATOM 664 N N . CYS B 2 37 ? 4.349 13.526 113.814 1.00 19.45 37 CYS B N 1
ATOM 665 C CA . CYS B 2 37 ? 4.359 14.949 113.500 1.00 20.10 37 CYS B CA 1
ATOM 666 C C . CYS B 2 37 ? 5.251 15.721 114.466 1.00 21.58 37 CYS B C 1
ATOM 667 O O . CYS B 2 37 ? 5.316 15.396 115.654 1.00 24.95 37 CYS B O 1
ATOM 670 N N . HIS B 2 38 ? 5.924 16.747 113.954 1.00 17.87 38 HIS B N 1
ATOM 671 C CA . HIS B 2 38 ? 6.840 17.560 114.755 1.00 21.31 38 HIS B CA 1
ATOM 672 C C . HIS B 2 38 ? 6.383 19.023 114.768 1.00 20.91 38 HIS B C 1
ATOM 673 O O . HIS B 2 38 ? 5.799 19.493 113.788 1.00 18.58 38 HIS B O 1
ATOM 680 N N . LEU B 2 39 ? 6.667 19.729 115.866 1.00 16.49 39 LEU B N 1
ATOM 681 C CA . LEU B 2 39 ? 6.253 21.113 116.039 1.00 20.30 39 LEU B CA 1
ATOM 682 C C . LEU B 2 39 ? 7.48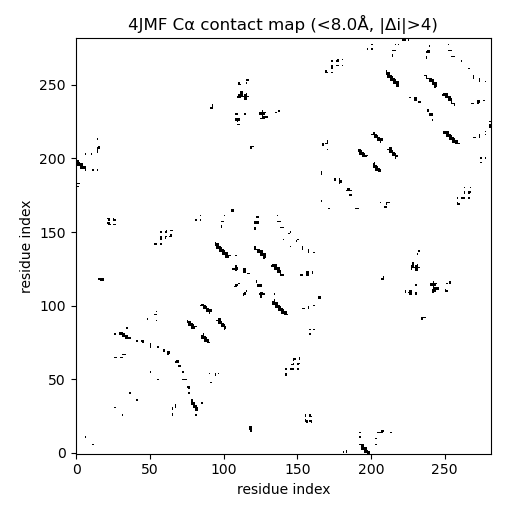1 21.873 116.464 1.00 20.36 39 LEU B C 1
ATOM 683 O O . LEU B 2 39 ? 8.261 21.377 117.275 1.00 18.90 39 LEU B O 1
ATOM 688 N N . ALA B 2 40 ? 7.664 23.072 115.926 1.00 15.85 40 ALA B N 1
ATOM 689 C CA . ALA B 2 40 ? 8.799 23.879 116.331 1.00 19.97 40 ALA B CA 1
ATOM 690 C C . ALA B 2 40 ? 8.467 25.329 116.110 1.00 21.42 40 ALA B C 1
ATOM 691 O O . ALA B 2 40 ? 7.642 25.651 115.261 1.00 19.61 40 ALA B O 1
ATOM 693 N N . GLU B 2 41 ? 9.112 26.208 116.862 1.00 19.59 41 GLU B N 1
ATOM 694 C CA . GLU B 2 41 ? 9.014 27.624 116.562 1.00 21.75 41 GLU B CA 1
ATOM 695 C C . GLU B 2 41 ? 9.984 27.950 115.424 1.00 22.47 41 GLU B C 1
ATOM 696 O O . GLU B 2 41 ? 11.199 27.869 115.598 1.00 21.66 41 GLU B O 1
ATOM 702 N N . HIS B 2 42 ? 9.459 28.333 114.265 1.00 21.51 42 HIS B N 1
ATOM 703 C CA . HIS B 2 42 ? 10.328 28.505 113.100 1.00 20.69 42 HIS B CA 1
ATOM 704 C C . HIS B 2 42 ? 9.610 29.264 112.008 1.00 18.53 42 HIS B C 1
ATOM 705 O O . HIS B 2 42 ? 8.646 28.756 111.441 1.00 22.37 42 HIS B O 1
ATOM 712 N N . PRO B 2 43 ? 10.039 30.506 111.736 1.00 20.24 43 PRO B N 1
ATOM 713 C CA . PRO B 2 43 ? 11.043 31.258 112.498 1.00 20.35 43 PRO B CA 1
ATOM 714 C C . PRO B 2 43 ? 10.399 31.746 113.769 1.00 21.13 43 PRO B C 1
ATOM 715 O O . PRO B 2 43 ? 9.289 31.300 114.100 1.00 17.47 43 PRO B O 1
ATOM 719 N N . THR B 2 44 ? 11.084 32.638 114.474 1.00 22.16 44 THR B N 1
ATOM 720 C CA . THR B 2 44 ? 10.547 33.245 115.680 1.00 21.91 44 THR B CA 1
ATOM 721 C C . THR B 2 44 ? 9.112 33.723 115.454 1.00 22.40 44 THR B C 1
ATOM 722 O O . THR B 2 44 ? 8.786 34.267 114.388 1.00 21.86 44 THR B O 1
ATOM 726 N N . ASP B 2 45 ? 8.256 33.455 116.441 1.00 22.45 45 ASP B N 1
ATOM 727 C CA . ASP B 2 45 ? 6.841 33.855 116.427 1.00 24.67 45 ASP B CA 1
ATOM 728 C C . ASP B 2 45 ? 5.965 33.142 115.403 1.00 22.03 45 ASP B C 1
ATOM 729 O O . ASP B 2 45 ? 4.817 33.542 115.191 1.00 20.07 45 ASP B O 1
ATOM 734 N N . HIS B 2 46 ? 6.487 32.082 114.787 1.00 20.43 46 HIS B N 1
ATOM 735 C CA . HIS B 2 46 ? 5.647 31.206 113.958 1.00 20.99 46 HIS B CA 1
ATOM 736 C C . HIS B 2 46 ? 5.726 29.764 114.433 1.00 19.89 46 HIS B C 1
ATOM 737 O O . HIS B 2 46 ? 6.737 29.339 114.991 1.00 21.89 46 HIS B O 1
ATOM 744 N N . LEU B 2 47 ? 4.652 29.010 114.223 1.00 18.50 47 LEU B N 1
ATOM 745 C CA . LEU B 2 47 ? 4.632 27.602 114.611 1.00 21.07 47 LEU B CA 1
ATOM 746 C C . LEU B 2 47 ? 4.671 26.753 113.353 1.00 18.18 47 LEU B C 1
ATOM 747 O O . LEU B 2 47 ? 3.757 26.820 112.521 1.00 14.62 47 LEU B O 1
ATOM 752 N N . LEU B 2 48 ? 5.727 25.959 113.221 1.00 16.51 48 LEU B N 1
ATOM 753 C CA . LEU B 2 48 ? 5.883 25.078 112.072 1.00 16.49 48 LEU B CA 1
ATOM 754 C C . LEU B 2 48 ? 5.480 23.672 112.482 1.00 15.47 48 LEU B C 1
ATOM 755 O O . LEU B 2 48 ? 5.980 23.163 113.477 1.00 15.68 48 LEU B O 1
ATOM 760 N N . MET B 2 49 ? 4.561 23.055 111.738 1.00 14.00 49 MET B N 1
ATOM 761 C CA . MET B 2 49 ? 4.219 21.653 111.970 1.00 15.34 49 MET B CA 1
ATOM 762 C C . MET B 2 49 ? 4.592 20.854 110.737 1.00 17.05 49 MET B C 1
ATOM 763 O O . MET B 2 49 ? 4.337 21.290 109.609 1.00 16.35 49 MET B O 1
ATOM 768 N N . PHE B 2 50 ? 5.170 19.674 110.927 1.00 17.19 50 PHE B N 1
ATOM 769 C CA . PHE B 2 50 ? 5.521 18.880 109.752 1.00 18.62 50 PHE B CA 1
ATOM 770 C C . PHE B 2 50 ? 5.608 17.400 110.043 1.00 20.57 50 PHE B C 1
ATOM 771 O O . PHE B 2 50 ? 5.732 16.989 111.198 1.00 19.10 50 PHE B O 1
ATOM 779 N N . THR B 2 51 ? 5.548 16.603 108.978 1.00 19.16 51 THR B N 1
ATOM 780 C CA . THR B 2 51 ? 5.684 15.168 109.113 1.00 18.80 51 THR B CA 1
ATOM 781 C C . THR B 2 51 ? 6.571 14.669 107.965 1.00 22.41 51 THR B C 1
ATOM 782 O O . THR B 2 51 ? 6.463 15.145 106.823 1.00 18.28 51 THR B O 1
ATOM 786 N N . ARG B 2 52 ? 7.478 13.750 108.278 1.00 21.83 52 ARG B N 1
ATOM 787 C CA . ARG B 2 52 ? 8.389 13.209 107.270 1.00 21.85 52 ARG B CA 1
ATOM 788 C C . ARG B 2 52 ? 7.696 12.080 106.526 1.00 23.79 52 ARG B C 1
ATOM 789 O O . ARG B 2 52 ? 7.186 11.139 107.142 1.00 25.83 52 ARG B O 1
ATOM 797 N N . LEU B 2 53 ? 7.634 12.192 105.207 1.00 26.41 53 LEU B N 1
ATOM 798 C CA . LEU B 2 53 ? 7.050 11.136 104.390 1.00 26.90 53 LEU B CA 1
ATOM 799 C C . LEU B 2 53 ? 8.176 10.304 103.788 1.00 30.76 53 LEU B C 1
ATOM 800 O O . LEU B 2 53 ? 9.364 10.590 104.004 1.00 27.36 53 LEU B O 1
ATOM 805 N N . GLU B 2 54 ? 7.815 9.266 103.043 1.00 35.01 54 GLU B N 1
ATOM 806 C CA . GLU B 2 54 ? 8.811 8.537 102.264 1.00 34.06 54 GLU B CA 1
ATOM 807 C C . GLU B 2 54 ? 8.710 8.944 100.796 1.00 33.16 54 GLU B C 1
ATOM 808 O O . GLU B 2 54 ? 9.313 9.948 100.387 1.00 31.69 54 GLU B O 1
ATOM 814 N N . GLY B 2 55 ? 7.938 8.196 100.010 1.00 34.70 55 GLY B N 1
ATOM 815 C CA . GLY B 2 55 ? 7.862 8.448 98.576 1.00 33.68 55 GLY B CA 1
ATOM 816 C C . GLY B 2 55 ? 6.502 8.961 98.139 1.00 39.99 55 GLY B C 1
ATOM 817 O O . GLY B 2 55 ? 6.299 9.319 96.971 1.00 35.16 55 GLY B O 1
ATOM 818 N N . GLN B 2 56 ? 5.568 9.019 99.085 1.00 39.92 56 GLN B N 1
ATOM 819 C CA . GLN B 2 56 ? 4.197 9.406 98.762 1.00 39.08 56 GLN B CA 1
ATOM 820 C C . GLN B 2 56 ? 4.048 10.896 98.407 1.00 37.24 56 GLN B C 1
ATOM 821 O O . GLN B 2 56 ? 4.899 11.728 98.750 1.00 34.88 56 GLN B O 1
ATOM 827 N N . GLY B 2 57 ? 2.982 11.221 97.682 1.00 35.10 57 GLY B N 1
ATOM 828 C CA . GLY B 2 57 ? 2.723 12.592 97.286 1.00 29.16 57 GLY B CA 1
ATOM 829 C C . GLY B 2 57 ? 3.622 13.134 96.185 1.00 32.51 57 GLY B C 1
ATOM 830 O O . GLY B 2 57 ? 4.459 12.422 95.605 1.00 30.35 57 GLY B O 1
ATOM 831 N N . ASP B 2 58 ? 3.451 14.420 95.901 1.00 31.14 58 ASP B N 1
ATOM 832 C CA . ASP B 2 58 ? 4.158 15.068 94.801 1.00 32.45 58 ASP B CA 1
ATOM 833 C C . ASP B 2 58 ? 4.727 16.379 95.331 1.00 33.19 58 ASP B C 1
ATOM 834 O O . ASP B 2 58 ? 3.975 17.329 95.557 1.00 25.18 58 ASP B O 1
ATOM 839 N N . ALA B 2 59 ? 6.042 16.443 95.530 1.00 27.59 59 ALA B N 1
ATOM 840 C CA . ALA B 2 59 ? 6.671 17.644 96.095 1.00 23.83 59 ALA B CA 1
ATOM 841 C C . ALA B 2 59 ? 7.029 18.685 95.047 1.00 26.24 59 ALA B C 1
ATOM 842 O O . ALA B 2 59 ? 7.626 19.709 95.369 1.00 25.42 59 ALA B O 1
ATOM 844 N N . THR B 2 60 ? 6.669 18.438 93.793 1.00 28.16 60 THR B N 1
ATOM 845 C CA . THR B 2 60 ? 7.039 19.368 92.726 1.00 31.58 60 THR B CA 1
ATOM 846 C C . THR B 2 60 ? 5.930 20.405 92.519 1.00 31.72 60 THR B C 1
ATOM 847 O O . THR B 2 60 ? 5.209 20.756 93.469 1.00 26.92 60 THR B O 1
ATOM 851 N N . ALA B 2 61 ? 5.797 20.909 91.293 1.00 24.49 61 ALA B N 1
ATOM 852 C CA . ALA B 2 61 ? 4.694 21.814 90.970 1.00 30.53 61 ALA B CA 1
ATOM 853 C C . ALA B 2 61 ? 3.399 21.006 90.871 1.00 34.84 61 ALA B C 1
ATOM 854 O O . ALA B 2 61 ? 3.063 20.464 89.811 1.00 33.53 61 ALA B O 1
ATOM 856 N N . ASN B 2 62 ? 2.669 20.910 91.979 1.00 30.57 62 ASN B N 1
ATOM 857 C CA . ASN B 2 62 ? 1.458 20.100 91.983 1.00 32.87 62 ASN B CA 1
ATOM 858 C C . ASN B 2 62 ? 0.294 20.726 92.716 1.00 28.90 62 ASN B C 1
ATOM 859 O O . ASN B 2 62 ? 0.397 21.841 93.254 1.00 29.30 62 ASN B O 1
ATOM 864 N N . GLU B 2 63 ? -0.802 19.967 92.752 1.00 26.58 63 GLU B N 1
ATOM 865 C CA . GLU B 2 63 ? -2.061 20.417 93.326 1.00 30.85 63 GLU B CA 1
ATOM 866 C C . GLU B 2 63 ? -1.912 20.612 94.838 1.00 26.90 63 GLU B C 1
ATOM 867 O O . GLU B 2 63 ? -2.446 21.566 95.403 1.00 27.73 63 GLU B O 1
ATOM 873 N N . GLN B 2 64 ? -1.172 19.721 95.488 1.00 25.06 64 GLN B N 1
ATOM 874 C CA . GLN B 2 64 ? -0.951 19.859 96.922 1.00 24.84 64 GLN B CA 1
ATOM 875 C C . GLN B 2 64 ? -0.238 21.178 97.226 1.00 25.04 64 GLN B C 1
ATOM 876 O O . GLN B 2 64 ? -0.496 21.815 98.254 1.00 18.39 64 GLN B O 1
ATOM 882 N N . ASN B 2 65 ? 0.635 21.598 96.313 1.00 22.17 65 ASN B N 1
ATOM 883 C CA . ASN B 2 65 ? 1.438 22.804 96.523 1.00 21.55 65 ASN B CA 1
ATOM 884 C C . ASN B 2 65 ? 0.842 24.092 95.946 1.00 22.06 65 ASN B C 1
ATOM 885 O O . ASN B 2 65 ? 1.505 25.142 95.887 1.00 20.32 65 ASN B O 1
ATOM 890 N N . LEU B 2 66 ? -0.416 24.004 95.531 1.00 20.42 66 LEU B N 1
ATOM 891 C CA . LEU B 2 66 ? -1.181 25.184 95.135 1.00 22.98 66 LEU B CA 1
ATOM 892 C C . LEU B 2 66 ? -1.980 25.685 96.335 1.00 21.11 66 LEU B C 1
ATOM 893 O O . LEU B 2 66 ? -2.495 24.889 97.134 1.00 21.19 66 LEU B O 1
ATOM 898 N N . PHE B 2 67 ? -2.074 27.000 96.471 1.00 20.72 67 PHE B N 1
ATOM 899 C CA . PHE B 2 67 ? -2.836 27.593 97.565 1.00 21.50 67 PHE B CA 1
ATOM 900 C C . PHE B 2 67 ? -4.320 27.221 97.455 1.00 26.02 67 PHE B C 1
ATOM 901 O O . PHE B 2 67 ? -4.824 26.985 96.354 1.00 26.90 67 PHE B O 1
ATOM 909 N N . SER B 2 68 ? -5.008 27.153 98.593 1.00 22.37 68 SER B N 1
ATOM 910 C CA . SER B 2 68 ? -6.467 27.103 98.599 1.00 21.09 68 SER B CA 1
ATOM 911 C C . SER B 2 68 ? -6.943 28.240 99.479 1.00 21.32 68 SER B C 1
ATOM 912 O O . SER B 2 68 ? -6.166 29.138 99.790 1.00 22.99 68 SER B O 1
ATOM 915 N N . GLN B 2 69 ? -8.204 28.201 99.901 1.00 24.27 69 GLN B N 1
ATOM 916 C CA . GLN B 2 69 ? -8.720 29.236 100.801 1.00 25.02 69 GLN B CA 1
ATOM 917 C C . GLN B 2 69 ? -8.232 29.047 102.239 1.00 23.43 69 GLN B C 1
ATOM 918 O O . GLN B 2 69 ? -8.369 29.957 103.064 1.00 21.16 69 GLN B O 1
ATOM 924 N N . ASP B 2 70 ? -7.652 27.884 102.535 1.00 22.03 70 ASP B N 1
ATOM 925 C CA . ASP B 2 70 ? -7.209 27.577 103.905 1.00 23.26 70 ASP B CA 1
ATOM 926 C C . ASP B 2 70 ? -5.694 27.659 104.007 1.00 19.56 70 ASP B C 1
ATOM 927 O O . ASP B 2 70 ? -4.993 26.798 103.474 1.00 20.72 70 ASP B O 1
ATOM 932 N N . PRO B 2 71 ? -5.178 28.678 104.714 1.00 22.35 71 PRO B N 1
ATOM 933 C CA . PRO B 2 71 ? -3.724 28.855 104.864 1.00 20.79 71 PRO B CA 1
ATOM 934 C C . PRO B 2 71 ? -3.011 27.689 105.561 1.00 20.65 71 PRO B C 1
ATOM 935 O O . PRO B 2 71 ? -1.777 27.588 105.438 1.00 22.13 71 PRO B O 1
ATOM 939 N N . CYS B 2 72 ? -3.747 26.822 106.260 1.00 16.15 72 CYS B N 1
ATOM 940 C CA . CYS B 2 72 ? -3.114 25.676 106.913 1.00 19.27 72 CYS B CA 1
ATOM 941 C C . CYS B 2 72 ? -2.980 24.468 105.991 1.00 17.47 72 CYS B C 1
ATOM 942 O O . CYS B 2 72 ? -2.499 23.409 106.420 1.00 15.76 72 CYS B O 1
ATOM 945 N N . LYS B 2 73 ? -3.428 24.600 104.743 1.00 17.86 73 LYS B N 1
ATOM 946 C CA . LYS B 2 73 ? -3.242 23.497 103.782 1.00 17.54 73 LYS B CA 1
ATOM 947 C C . LYS B 2 73 ? -1.741 23.296 103.679 1.00 19.50 73 LYS B C 1
ATOM 948 O O . LYS B 2 73 ? -1.001 24.259 103.450 1.00 16.28 73 LYS B O 1
ATOM 954 N N . PRO B 2 74 ? -1.273 22.063 103.909 1.00 17.05 74 PRO B N 1
ATOM 955 C CA . PRO B 2 74 ? 0.180 21.889 103.988 1.00 18.95 74 PRO B CA 1
ATOM 956 C C . PRO B 2 74 ? 0.856 21.850 102.622 1.00 20.45 74 PRO B C 1
ATOM 957 O O . PRO B 2 7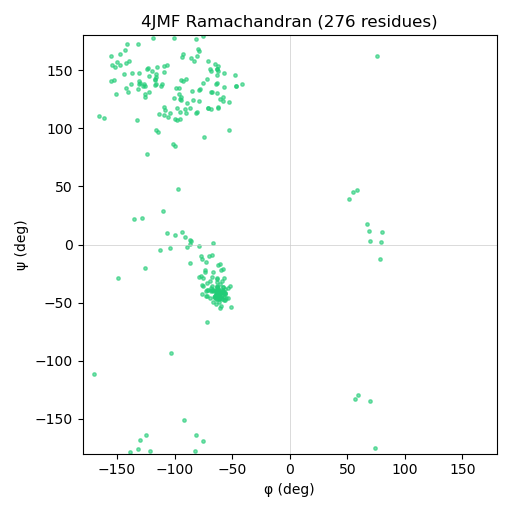4 ? 0.210 21.700 101.579 1.00 18.48 74 PRO B O 1
ATOM 961 N N . ILE B 2 75 ? 2.177 21.983 102.657 1.00 22.10 75 ILE B N 1
ATOM 962 C CA . ILE B 2 75 ? 2.999 22.068 101.469 1.00 18.81 75 ILE B CA 1
ATOM 963 C C . ILE B 2 75 ? 3.902 20.838 101.491 1.00 21.47 75 ILE B C 1
ATOM 964 O O . ILE B 2 75 ? 4.292 20.391 102.567 1.00 21.41 75 ILE B O 1
ATOM 969 N N . LEU B 2 76 ? 4.237 20.283 100.327 1.00 19.46 76 LEU B N 1
ATOM 970 C CA . LEU B 2 76 ? 5.131 19.124 100.289 1.00 22.93 76 LEU B CA 1
ATOM 971 C C . LEU B 2 76 ? 6.444 19.498 99.613 1.00 22.88 76 LEU B C 1
ATOM 972 O O . LEU B 2 76 ? 6.477 19.782 98.416 1.00 18.57 76 LEU B O 1
ATOM 977 N N . GLY B 2 77 ? 7.523 19.509 100.382 1.00 19.57 77 GLY B N 1
ATOM 978 C CA . GLY B 2 77 ? 8.806 19.952 99.867 1.00 21.52 77 GLY B CA 1
ATOM 979 C C . GLY B 2 77 ? 9.897 18.963 100.228 1.00 22.33 77 GLY B C 1
ATOM 980 O O . GLY B 2 77 ? 9.629 17.905 100.819 1.00 20.52 77 GLY B O 1
ATOM 981 N N . ARG B 2 78 ? 11.137 19.289 99.893 1.00 22.53 78 ARG B N 1
ATOM 982 C CA . ARG B 2 78 ? 12.190 18.309 100.102 1.00 24.01 78 ARG B CA 1
ATOM 983 C C . ARG B 2 78 ? 13.542 18.952 100.355 1.00 18.88 78 ARG B C 1
ATOM 984 O O . ARG B 2 78 ? 13.967 19.844 99.628 1.00 25.35 78 ARG B O 1
ATOM 992 N N . ASP B 2 79 ? 14.199 18.516 101.421 1.00 20.21 79 ASP B N 1
ATOM 993 C CA . ASP B 2 79 ? 15.522 19.012 101.751 1.00 22.16 79 ASP B CA 1
ATOM 994 C C . ASP B 2 79 ? 16.489 18.438 100.718 1.00 25.62 79 ASP B C 1
ATOM 995 O O . ASP B 2 79 ? 16.640 17.222 100.623 1.00 23.44 79 ASP B O 1
ATOM 1000 N N . PRO B 2 80 ? 17.138 19.314 99.933 1.00 25.20 80 PRO B N 1
ATOM 1001 C CA . PRO B 2 80 ? 18.065 18.849 98.896 1.00 28.22 80 PRO B CA 1
ATOM 1002 C C . PRO B 2 80 ? 19.276 18.087 99.455 1.00 29.71 80 PRO B C 1
ATOM 1003 O O . PRO B 2 80 ? 19.801 17.225 98.757 1.00 30.14 80 PRO B O 1
ATOM 1007 N N . GLU B 2 81 ? 19.714 18.380 100.674 1.00 26.68 81 GLU B N 1
ATOM 1008 C CA . GLU B 2 81 ? 20.871 17.672 101.228 1.00 30.30 81 GLU B CA 1
ATOM 1009 C C . GLU B 2 81 ? 20.532 16.221 101.587 1.00 31.78 81 GLU B C 1
ATOM 1010 O O . GLU B 2 81 ? 21.031 15.289 100.964 1.00 28.71 81 GLU B O 1
ATOM 1016 N N . SER B 2 82 ? 19.674 16.040 102.586 1.00 28.63 82 SER B N 1
ATOM 1017 C CA . SER B 2 82 ? 19.303 14.714 103.068 1.00 26.11 82 SER B CA 1
ATOM 1018 C C . SER B 2 82 ? 18.373 13.990 102.111 1.00 26.32 82 SER B C 1
ATOM 1019 O O . SER B 2 82 ? 18.247 12.759 102.155 1.00 26.03 82 SER B O 1
ATOM 1022 N N . GLY B 2 83 ? 17.688 14.752 101.267 1.00 26.20 83 GLY B N 1
ATOM 1023 C CA . GLY B 2 83 ? 16.685 14.179 100.387 1.00 25.24 83 GLY B CA 1
ATOM 1024 C C . GLY B 2 83 ? 15.365 13.905 101.083 1.00 28.07 83 GLY B C 1
ATOM 1025 O O . GLY B 2 83 ? 14.425 13.397 100.459 1.00 24.61 83 GLY B O 1
ATOM 1026 N N . GLU B 2 84 ? 15.272 14.252 102.368 1.00 26.04 84 GLU B N 1
ATOM 1027 C CA . GLU B 2 84 ? 14.052 13.970 103.124 1.00 23.63 84 GLU B CA 1
ATOM 1028 C C . GLU B 2 84 ? 12.879 14.815 102.647 1.00 22.85 84 GLU B C 1
ATOM 1029 O O . GLU B 2 84 ? 12.999 16.041 102.498 1.00 23.73 84 GLU B O 1
ATOM 1035 N N . ARG B 2 85 ? 11.751 14.152 102.409 1.00 20.62 85 ARG B N 1
ATOM 1036 C CA . ARG B 2 85 ? 10.538 14.813 101.947 1.00 22.00 85 ARG B CA 1
ATOM 1037 C C . ARG B 2 85 ? 9.635 15.133 103.139 1.00 20.25 85 ARG B C 1
ATOM 1038 O O . ARG B 2 85 ? 9.297 14.248 103.933 1.00 19.68 85 ARG B O 1
ATOM 1046 N N . LEU B 2 86 ? 9.264 16.404 103.271 1.00 18.52 86 LEU B N 1
ATOM 1047 C CA . LEU B 2 86 ? 8.534 16.869 104.457 1.00 20.58 86 LEU B CA 1
ATOM 1048 C C . LEU B 2 86 ? 7.246 17.567 104.047 1.00 18.73 86 LEU B C 1
ATOM 1049 O O . LEU B 2 86 ? 7.259 18.479 103.202 1.00 20.60 86 LEU B O 1
ATOM 1054 N N . LEU B 2 87 ? 6.133 17.122 104.625 1.00 18.72 87 LEU B N 1
ATOM 1055 C CA . LEU B 2 87 ? 4.836 17.780 104.450 1.00 19.71 87 LEU B CA 1
ATOM 1056 C C . LEU B 2 87 ? 4.695 18.742 105.637 1.00 16.95 87 LEU B C 1
ATOM 1057 O O . LEU B 2 87 ? 4.859 18.327 106.776 1.00 15.25 87 LEU B O 1
ATOM 1062 N N . TRP B 2 88 ? 4.418 20.020 105.384 1.00 15.58 88 TRP B N 1
ATOM 1063 C CA . TRP B 2 88 ? 4.504 21.014 106.452 1.00 15.23 88 TRP B CA 1
ATOM 1064 C C . TRP B 2 88 ? 3.506 22.132 106.296 1.00 19.41 88 TRP B C 1
ATOM 1065 O O . TRP B 2 88 ? 3.058 22.445 105.183 1.00 16.63 88 TRP B O 1
ATOM 1076 N N . ASN B 2 89 ? 3.163 22.753 107.422 1.00 15.53 89 ASN B N 1
ATOM 1077 C CA . ASN B 2 89 ? 2.448 24.023 107.358 1.00 14.86 89 ASN B CA 1
ATOM 1078 C C . ASN B 2 89 ? 2.949 24.954 108.451 1.00 15.35 89 ASN B C 1
ATOM 1079 O O . ASN B 2 89 ? 3.778 24.552 109.273 1.00 15.68 89 ASN B O 1
ATOM 1084 N N . ARG B 2 90 ? 2.505 26.206 108.441 1.00 16.05 90 ARG B N 1
ATOM 1085 C CA . ARG B 2 90 ? 3.024 27.176 109.404 1.00 16.03 90 ARG B CA 1
ATOM 1086 C C . ARG B 2 90 ? 2.002 28.260 109.696 1.00 19.26 90 ARG B C 1
ATOM 1087 O O . ARG B 2 90 ? 1.283 28.702 108.793 1.00 17.20 90 ARG B O 1
ATOM 1095 N N . GLN B 2 91 ? 1.929 28.676 110.960 1.00 16.05 91 GLN B N 1
ATOM 1096 C CA . GLN B 2 91 ? 1.020 29.741 111.345 1.00 17.75 91 GLN B CA 1
ATOM 1097 C C . GLN B 2 91 ? 1.730 30.689 112.282 1.00 15.82 91 GLN B C 1
ATOM 1098 O O . GLN B 2 91 ? 2.600 30.272 113.040 1.00 18.33 91 GLN B O 1
ATOM 1104 N N . PRO B 2 92 ? 1.373 31.979 112.221 1.00 16.40 92 PRO B N 1
ATOM 1105 C CA . PRO B 2 92 ? 1.966 32.940 113.155 1.00 19.52 92 PRO B CA 1
ATOM 1106 C C . PRO B 2 92 ? 1.327 32.738 114.516 1.00 18.17 92 PRO B C 1
ATOM 1107 O O . PRO B 2 92 ? 0.115 32.500 114.573 1.00 21.54 92 PRO B O 1
ATOM 1111 N N . LEU B 2 93 ? 2.102 32.800 115.591 1.00 21.59 93 LEU B N 1
ATOM 1112 C CA . LEU B 2 93 ? 1.531 32.602 116.927 1.00 21.18 93 LEU B CA 1
ATOM 1113 C C . LEU B 2 93 ? 0.388 33.580 117.241 1.00 25.45 93 LEU B C 1
ATOM 1114 O O . LEU B 2 93 ? -0.524 33.249 117.998 1.00 27.40 93 LEU B O 1
ATOM 1119 N N . GLN B 2 94 ? 0.423 34.772 116.643 1.00 27.37 94 GLN B N 1
ATOM 1120 C CA . GLN B 2 94 ? -0.624 35.790 116.847 1.00 28.05 94 GLN B CA 1
ATOM 1121 C C . GLN B 2 94 ? -2.019 35.339 116.434 1.00 29.98 94 GLN B C 1
ATOM 1122 O O . GLN B 2 94 ? -3.008 35.916 116.879 1.00 31.38 94 GLN B O 1
ATOM 1128 N N . LEU B 2 95 ? -2.099 34.338 115.560 1.00 26.02 95 LEU B N 1
ATOM 1129 C CA . LEU B 2 95 ? -3.387 33.874 115.040 1.00 28.62 95 LEU B CA 1
ATOM 1130 C C . LEU B 2 95 ? -3.837 32.560 115.671 1.00 28.16 95 LEU B C 1
ATOM 1131 O O . LEU B 2 95 ? -4.918 32.059 115.372 1.00 36.16 95 LEU B O 1
ATOM 1136 N N . LEU B 2 96 ? -3.008 31.987 116.532 1.00 23.51 96 LEU B N 1
ATOM 1137 C CA . LEU B 2 96 ? -3.267 30.627 116.995 1.00 24.62 96 LEU B CA 1
ATOM 1138 C C . LEU B 2 96 ? -3.893 30.588 118.383 1.00 28.20 96 LEU B C 1
ATOM 1139 O O . LEU B 2 96 ? -3.186 30.477 119.399 1.00 24.14 96 LEU B O 1
ATOM 1144 N N . ASP B 2 97 ? -5.219 30.679 118.424 1.00 24.39 97 ASP B N 1
ATOM 1145 C CA . ASP B 2 97 ? -5.944 30.263 119.617 1.00 27.69 97 ASP B CA 1
ATOM 1146 C C . ASP B 2 97 ? -6.134 28.738 119.586 1.00 24.97 97 ASP B C 1
ATOM 1147 O O . ASP B 2 97 ? -5.671 28.065 118.651 1.00 18.30 97 ASP B O 1
ATOM 1152 N N . ARG B 2 98 ? -6.818 28.202 120.590 1.00 21.67 98 ARG B N 1
ATOM 1153 C CA . ARG B 2 98 ? -6.993 26.756 120.713 1.00 24.46 98 ARG B CA 1
ATOM 1154 C C . ARG B 2 98 ? -7.598 26.087 119.484 1.00 20.99 98 ARG B C 1
ATOM 1155 O O . ARG B 2 98 ? -7.107 25.049 119.027 1.00 19.82 98 ARG B O 1
ATOM 1163 N N . ALA B 2 99 ? -8.661 26.672 118.945 1.00 21.98 99 ALA B N 1
ATOM 1164 C CA . ALA B 2 99 ? -9.304 26.102 117.762 1.00 26.12 99 ALA B CA 1
ATOM 1165 C C . ALA B 2 99 ? -8.349 26.125 116.571 1.00 21.94 99 ALA B C 1
ATOM 1166 O O . ALA B 2 99 ? -8.213 25.144 115.825 1.00 17.23 99 ALA B O 1
ATOM 1168 N N . GLN B 2 100 ? -7.689 27.257 116.384 1.00 21.96 100 GLN B N 1
ATOM 1169 C CA . GLN B 2 100 ? -6.851 27.394 115.208 1.00 22.12 100 GLN B CA 1
ATOM 1170 C C . GLN B 2 100 ? -5.617 26.477 115.238 1.00 19.26 100 GLN B C 1
ATOM 1171 O O . GLN B 2 100 ? -5.262 25.885 114.212 1.00 19.91 100 GLN B O 1
ATOM 1177 N N . ILE B 2 101 ? -4.981 26.327 116.397 1.00 19.44 101 ILE B N 1
ATOM 1178 C CA . ILE B 2 101 ? -3.817 25.451 116.464 1.00 20.58 101 ILE B CA 1
ATOM 1179 C C . ILE B 2 101 ? -4.238 23.997 116.228 1.00 21.51 101 ILE B C 1
ATOM 1180 O O . ILE B 2 101 ? -3.570 23.252 115.493 1.00 19.27 101 ILE B O 1
ATOM 1185 N N . HIS B 2 102 ? -5.384 23.624 116.794 1.00 19.23 102 HIS B N 1
ATOM 1186 C CA . HIS B 2 102 ? -5.976 22.315 116.542 1.00 18.88 102 HIS B CA 1
ATOM 1187 C C . HIS B 2 102 ? -6.202 22.153 115.037 1.00 20.20 102 HIS B C 1
ATOM 1188 O O . HIS B 2 102 ? -5.840 21.136 114.447 1.00 19.02 102 HIS B O 1
ATOM 1195 N N . HIS B 2 103 ? -6.787 23.170 114.416 1.00 20.43 103 HIS B N 1
ATOM 1196 C CA . HIS B 2 103 ? -7.046 23.140 112.975 1.00 19.89 103 HIS B CA 1
ATOM 1197 C C . HIS B 2 103 ? -5.765 22.969 112.152 1.00 20.64 103 HIS B C 1
ATOM 1198 O O . HIS B 2 103 ? -5.750 22.223 111.162 1.00 19.75 103 HIS B O 1
ATOM 1205 N N . GLN B 2 104 ? -4.693 23.653 112.550 1.00 19.88 104 GLN B N 1
ATOM 1206 C CA . GLN B 2 104 ? -3.422 23.539 111.825 1.00 17.25 104 GLN B CA 1
ATOM 1207 C C . GLN B 2 104 ? -2.929 22.104 111.786 1.00 18.48 104 GLN B C 1
ATOM 1208 O O . GLN B 2 104 ? -2.519 21.603 110.734 1.00 14.81 104 GLN B O 1
ATOM 1214 N N . LEU B 2 105 ? -2.948 21.437 112.934 1.00 16.92 105 LEU B N 1
ATOM 1215 C CA . LEU B 2 105 ? -2.477 20.060 112.985 1.00 16.17 105 LEU B CA 1
ATOM 1216 C C . LEU B 2 105 ? -3.404 19.154 112.175 1.00 21.55 105 LEU B C 1
ATOM 1217 O O . LEU B 2 105 ? -2.944 18.251 111.466 1.00 19.22 105 LEU B O 1
ATOM 1222 N N . GLU B 2 106 ? -4.705 19.408 112.266 1.00 19.44 106 GLU B N 1
ATOM 1223 C CA . GLU B 2 106 ? -5.680 18.560 111.598 1.00 22.75 106 GLU B CA 1
ATOM 1224 C C . GLU B 2 106 ? -5.513 18.609 110.091 1.00 21.38 106 GLU B C 1
ATOM 1225 O O . GLU B 2 106 ? -5.591 17.571 109.427 1.00 20.56 106 GLU B O 1
ATOM 1231 N N . GLN B 2 107 ? -5.272 19.802 109.553 1.00 19.79 107 GLN B N 1
ATOM 1232 C CA . GLN B 2 107 ? -5.071 19.933 108.108 1.00 21.71 107 GLN B CA 1
ATOM 1233 C C . GLN B 2 107 ? -3.775 19.252 107.667 1.00 20.91 107 GLN B C 1
ATOM 1234 O O . GLN B 2 107 ? -3.713 18.670 106.579 1.00 21.26 107 GLN B O 1
ATOM 1240 N N . LEU B 2 108 ? -2.745 19.312 108.513 1.00 20.25 108 LEU B N 1
ATOM 1241 C CA . LEU B 2 108 ? -1.502 18.596 108.230 1.00 20.11 108 LEU B CA 1
ATOM 1242 C C . LEU B 2 108 ? -1.796 17.103 108.132 1.00 23.40 108 LEU B C 1
ATOM 1243 O O . LEU B 2 108 ? -1.476 16.453 107.128 1.00 19.91 108 LEU B O 1
ATOM 1248 N N . VAL B 2 109 ? -2.414 16.560 109.177 1.00 22.96 109 VAL B N 1
ATOM 1249 C CA . VAL B 2 109 ? -2.725 15.135 109.213 1.00 22.41 109 VAL B CA 1
ATOM 1250 C C . VAL B 2 109 ? -3.697 14.709 108.108 1.00 22.98 109 VAL B C 1
ATOM 1251 O O . VAL B 2 109 ? -3.548 13.631 107.525 1.00 23.18 109 VAL B O 1
ATOM 1255 N N . ALA B 2 110 ? -4.662 15.567 107.782 1.00 20.34 110 ALA B N 1
ATOM 1256 C CA . ALA B 2 110 ? -5.601 15.249 106.713 1.00 22.98 110 ALA B CA 1
ATOM 1257 C C . ALA B 2 110 ? -4.885 15.006 105.389 1.00 24.98 110 ALA B C 1
ATOM 1258 O O . ALA B 2 110 ? -5.247 14.104 104.636 1.00 25.29 110 ALA B O 1
ATOM 1260 N N . ALA B 2 111 ? -3.851 15.787 105.101 1.00 24.12 111 ALA B N 1
ATOM 1261 C CA . ALA B 2 111 ? -3.153 15.596 103.831 1.00 23.10 111 ALA B CA 1
ATOM 1262 C C . ALA B 2 111 ? -2.267 14.368 103.903 1.00 26.24 111 ALA B C 1
ATOM 1263 O O . ALA B 2 111 ? -2.100 13.654 102.917 1.00 26.43 111 ALA B O 1
ATOM 1265 N N . ALA B 2 112 ? -1.692 14.124 105.072 1.00 22.24 112 ALA B N 1
ATOM 1266 C CA . ALA B 2 112 ? -0.836 12.953 105.247 1.00 28.72 112 ALA B CA 1
ATOM 1267 C C . ALA B 2 112 ? -1.648 11.672 105.052 1.00 29.49 112 ALA B C 1
ATOM 1268 O O . ALA B 2 112 ? -1.133 10.684 104.521 1.00 27.62 112 ALA B O 1
ATOM 1270 N N . GLU B 2 113 ? -2.910 11.700 105.489 1.00 29.25 113 GLU B N 1
ATOM 1271 C CA . GLU B 2 113 ? -3.816 10.553 105.376 1.00 31.52 113 GLU B CA 1
ATOM 1272 C C . GLU B 2 113 ? -4.119 10.253 103.912 1.00 37.46 113 GLU B C 1
ATOM 1273 O O . GLU B 2 113 ? -4.104 9.100 103.474 1.00 38.33 113 GLU B O 1
ATOM 1279 N N . GLU B 2 114 ? -4.404 11.311 103.164 1.00 30.54 114 GLU B N 1
ATOM 1280 C CA . GLU B 2 114 ? -4.766 11.203 101.763 1.00 37.79 114 GLU B CA 1
ATOM 1281 C C . GLU B 2 114 ? -3.635 10.652 100.893 1.00 42.49 114 GLU B C 1
ATOM 1282 O O . GLU B 2 114 ? -3.879 9.864 99.980 1.00 46.07 114 GLU B O 1
ATOM 1288 N N . LEU B 2 115 ? -2.403 11.067 101.181 1.00 44.68 115 LEU B N 1
ATOM 1289 C CA . LEU B 2 115 ? -1.285 10.892 100.242 1.00 47.54 115 LEU B CA 1
ATOM 1290 C C . LEU B 2 115 ? -0.782 9.465 100.042 1.00 52.90 115 LEU B C 1
ATOM 1291 O O . LEU B 2 115 ? -0.282 8.839 100.980 1.00 51.90 115 LEU B O 1
ATOM 1296 N N . ARG B 2 116 ? -0.900 8.974 98.804 1.00 59.58 116 ARG B N 1
ATOM 1297 C CA . ARG B 2 116 ? -0.343 7.678 98.404 1.00 53.64 116 ARG B CA 1
ATOM 1298 C C . ARG B 2 116 ? 0.380 7.776 97.050 1.00 58.03 116 ARG B C 1
ATOM 1299 O O . ARG B 2 116 ? 1.245 8.643 96.842 1.00 48.25 116 ARG B O 1
ATOM 1307 N N . MET C 2 1 ? -13.686 45.042 99.121 1.00 47.10 1 MET C N 1
ATOM 1308 C CA . MET C 2 1 ? -12.318 45.160 99.607 1.00 43.10 1 MET C CA 1
ATOM 1309 C C . MET C 2 1 ? -12.322 45.505 101.096 1.00 40.80 1 MET C C 1
ATOM 1310 O O . MET C 2 1 ? -12.782 46.584 101.489 1.00 39.44 1 MET C O 1
ATOM 1315 N N . ASN C 2 2 ? -11.825 44.583 101.922 1.00 36.57 2 ASN C N 1
ATOM 1316 C CA . ASN C 2 2 ? -11.693 44.836 103.358 1.00 35.72 2 ASN C CA 1
ATOM 1317 C C . ASN C 2 2 ? -10.605 45.889 103.664 1.00 31.30 2 ASN C C 1
ATOM 1318 O O . ASN C 2 2 ? -9.649 46.045 102.892 1.00 31.93 2 ASN C O 1
ATOM 1323 N N . PRO C 2 3 ? -10.764 46.635 104.775 1.00 33.83 3 PRO C N 1
ATOM 1324 C CA . PRO C 2 3 ? -9.889 47.781 105.074 1.00 29.64 3 PRO C CA 1
ATOM 1325 C C . PRO C 2 3 ? -8.408 47.420 105.222 1.00 26.61 3 PRO C C 1
ATOM 1326 O O . PRO C 2 3 ? -7.558 48.166 104.730 1.00 26.13 3 PRO C O 1
ATOM 1330 N N . LEU C 2 4 ? -8.103 46.311 105.896 1.00 28.51 4 LEU C N 1
ATOM 1331 C CA . LEU C 2 4 ? -6.711 45.884 106.052 1.00 29.67 4 LEU C CA 1
ATOM 1332 C C . LEU C 2 4 ? -6.072 45.642 104.696 1.00 30.02 4 LEU C C 1
ATOM 1333 O O . LEU C 2 4 ? -4.952 46.097 104.438 1.00 28.75 4 LEU C O 1
ATOM 1338 N N . TYR C 2 5 ? -6.798 44.950 103.820 1.00 26.16 5 TYR C N 1
ATOM 1339 C CA . TYR C 2 5 ? -6.292 44.675 102.480 1.00 29.56 5 TYR C CA 1
ATOM 1340 C C . TYR C 2 5 ? -6.093 45.971 101.715 1.00 29.95 5 TYR C C 1
ATOM 1341 O O . TYR C 2 5 ? -5.069 46.156 101.057 1.00 30.11 5 TYR C O 1
ATOM 1350 N N . ARG C 2 6 ? -7.066 46.874 101.801 1.00 32.30 6 ARG C N 1
ATOM 1351 C CA . ARG C 2 6 ? -6.966 48.142 101.076 1.00 29.63 6 ARG C CA 1
ATOM 1352 C C . ARG C 2 6 ? -5.748 48.921 101.562 1.00 28.60 6 ARG C C 1
ATOM 1353 O O . ARG C 2 6 ? -4.957 49.420 100.754 1.00 33.91 6 ARG C O 1
ATOM 1361 N N . ALA C 2 7 ? -5.583 49.000 102.880 1.00 31.08 7 ALA C N 1
ATOM 1362 C CA . ALA C 2 7 ? -4.428 49.692 103.455 1.00 33.80 7 ALA C CA 1
ATOM 1363 C C . ALA C 2 7 ? -3.123 49.029 103.000 1.00 34.45 7 ALA C C 1
ATOM 1364 O O . ALA C 2 7 ? -2.156 49.712 102.646 1.00 33.09 7 ALA C O 1
ATOM 1366 N N . ALA C 2 8 ? -3.105 47.699 102.980 1.00 33.89 8 ALA C N 1
ATOM 1367 C CA . ALA C 2 8 ? -1.915 46.986 102.515 1.00 36.38 8 ALA C CA 1
ATOM 1368 C C . ALA C 2 8 ? -1.595 47.306 101.057 1.00 33.92 8 ALA C C 1
ATOM 1369 O O . ALA C 2 8 ? -0.439 47.566 100.701 1.00 33.55 8 ALA C O 1
ATOM 1371 N N . ILE C 2 9 ? -2.616 47.275 100.208 1.00 33.15 9 ILE C N 1
ATOM 1372 C CA . ILE C 2 9 ? -2.413 47.564 98.789 1.00 32.45 9 ILE C CA 1
ATOM 1373 C C . ILE C 2 9 ? -1.885 48.988 98.593 1.00 37.13 9 ILE C C 1
ATOM 1374 O O . ILE C 2 9 ? -1.001 49.234 97.761 1.00 36.98 9 ILE C O 1
ATOM 1379 N N . HIS C 2 10 ? -2.405 49.926 99.377 1.00 36.32 10 HIS C N 1
ATOM 1380 C CA . HIS C 2 10 ? -1.950 51.309 99.248 1.00 43.83 10 HIS C CA 1
ATOM 1381 C C . HIS C 2 10 ? -0.505 51.476 99.703 1.00 39.85 10 HIS C C 1
ATOM 1382 O O . HIS C 2 10 ? 0.253 52.197 99.065 1.00 38.61 10 HIS C O 1
ATOM 1389 N N . GLN C 2 11 ? -0.121 50.786 100.779 1.00 41.00 11 GLN C N 1
ATOM 1390 C CA . GLN C 2 11 ? 1.282 50.749 101.207 1.00 39.29 11 GLN C CA 1
ATOM 1391 C C . GLN C 2 11 ? 2.209 50.185 100.127 1.00 44.90 11 GLN C C 1
ATOM 1392 O O . GLN C 2 11 ? 3.289 50.732 99.884 1.00 46.77 11 GLN C O 1
ATOM 1398 N N . LEU C 2 12 ? 1.793 49.093 99.483 1.00 38.40 12 LEU C N 1
ATOM 1399 C CA . LEU C 2 12 ? 2.586 48.501 98.409 1.00 36.85 12 LEU C CA 1
ATOM 1400 C C . LEU C 2 12 ? 2.758 49.473 97.246 1.00 42.82 12 LEU C C 1
ATOM 1401 O O . LEU C 2 12 ? 3.868 49.679 96.757 1.00 43.46 12 LEU C O 1
ATOM 1406 N N . PHE C 2 13 ? 1.652 50.063 96.803 1.00 44.02 13 PHE C N 1
ATOM 1407 C CA . PHE C 2 13 ? 1.682 50.984 95.668 1.00 46.46 13 PHE C CA 1
ATOM 1408 C C . PHE C 2 13 ? 2.514 52.243 95.935 1.00 50.26 13 PHE C C 1
ATOM 1409 O O . PHE C 2 13 ? 3.125 52.783 95.012 1.00 53.19 13 PHE C O 1
ATOM 1417 N N . LEU C 2 14 ? 2.548 52.698 97.189 1.00 49.59 14 LEU C N 1
ATOM 1418 C CA . LEU C 2 14 ? 3.429 53.805 97.577 1.00 48.88 14 LEU C CA 1
ATOM 1419 C C . LEU C 2 14 ? 4.891 53.391 97.409 1.00 53.96 14 LEU C C 1
ATOM 1420 O O . LEU C 2 14 ? 5.692 54.123 96.826 1.00 55.36 14 LEU C O 1
ATOM 1425 N N . ALA C 2 15 ? 5.222 52.196 97.896 1.00 52.39 15 ALA C N 1
ATOM 1426 C CA . ALA C 2 15 ? 6.570 51.643 97.766 1.00 51.43 15 ALA C CA 1
ATOM 1427 C C . ALA C 2 15 ? 6.986 51.428 96.309 1.00 54.17 15 ALA C C 1
ATOM 1428 O O . ALA C 2 15 ? 8.171 51.267 96.010 1.00 54.75 15 ALA C O 1
ATOM 1430 N N . LEU C 2 16 ? 6.007 51.412 95.409 1.00 53.82 16 LEU C N 1
ATOM 1431 C CA . LEU C 2 16 ? 6.275 51.203 93.990 1.00 56.35 16 LEU C CA 1
ATOM 1432 C C . LEU C 2 16 ? 6.109 52.496 93.187 1.00 59.66 16 LEU C C 1
ATOM 1433 O O . LEU C 2 16 ? 6.114 52.471 91.955 1.00 59.19 16 LEU C O 1
ATOM 1438 N N . ASP C 2 17 ? 5.959 53.615 93.897 1.00 60.50 17 ASP C N 1
ATOM 1439 C CA . ASP C 2 17 ? 5.802 54.930 93.275 1.00 63.55 17 ASP C CA 1
ATOM 1440 C C . ASP C 2 17 ? 4.698 54.921 92.217 1.00 61.23 17 ASP C C 1
ATOM 1441 O O . ASP C 2 17 ? 4.824 55.535 91.156 1.00 66.11 17 ASP C O 1
ATOM 1446 N N . LEU C 2 18 ? 3.618 54.208 92.510 1.00 57.86 18 LEU C N 1
ATOM 1447 C CA . LEU C 2 18 ? 2.515 54.104 91.571 1.00 61.57 18 LEU C CA 1
ATOM 1448 C C . LEU C 2 18 ? 1.312 54.875 92.070 1.00 61.23 18 LEU C C 1
ATOM 1449 O O . LEU C 2 18 ? 1.107 55.007 93.278 1.00 60.44 18 LEU C O 1
ATOM 1454 N N . PRO C 2 19 ? 0.527 55.414 91.133 1.00 60.62 19 PRO C N 1
ATOM 1455 C CA . PRO C 2 19 ? -0.778 55.976 91.470 1.00 65.08 19 PRO C CA 1
ATOM 1456 C C . PRO C 2 19 ? -1.590 54.946 92.234 1.00 64.02 19 PRO C C 1
ATOM 1457 O O . PRO C 2 19 ? -1.790 53.828 91.757 1.00 64.79 19 PRO C O 1
ATOM 1461 N N . THR C 2 20 ? -2.022 55.319 93.429 1.00 64.85 20 THR C N 1
ATOM 1462 C CA . THR C 2 20 ? -2.799 54.430 94.271 1.00 66.17 20 THR C CA 1
ATOM 1463 C C . THR C 2 20 ? -4.123 54.086 93.587 1.00 69.17 20 THR C C 1
ATOM 1464 O O . THR C 2 20 ? -4.823 54.972 93.105 1.00 72.61 20 THR C O 1
ATOM 1468 N N . PRO C 2 21 ? -4.460 52.788 93.528 1.00 70.66 21 PRO C N 1
ATOM 1469 C CA . PRO C 2 21 ? -5.642 52.303 92.810 1.00 69.56 21 PRO C CA 1
ATOM 1470 C C . PRO C 2 21 ? -6.859 52.185 93.720 1.00 72.37 21 PRO C C 1
ATOM 1471 O O . PRO C 2 21 ? -6.661 52.162 94.938 1.00 71.13 21 PRO C O 1
ATOM 1475 N N . ASN C 2 22 ? -8.087 52.131 93.195 1.00 78.78 22 ASN C N 1
ATOM 1476 C CA . ASN C 2 22 ? -8.483 52.427 91.809 1.00 84.43 22 ASN C CA 1
ATOM 1477 C C . ASN C 2 22 ? -9.994 52.443 91.894 1.00 82.41 22 ASN C C 1
ATOM 1478 O O . ASN C 2 22 ? -10.600 53.320 92.517 1.00 83.14 22 ASN C O 1
ATOM 1483 N N . ASP C 2 23 ? -10.586 51.432 91.266 1.00 82.86 23 ASP C N 1
ATOM 1484 C CA . ASP C 2 23 ? -11.874 50.919 91.678 1.00 78.14 23 ASP C CA 1
ATOM 1485 C C . ASP C 2 23 ? -11.541 50.119 92.927 1.00 73.91 23 ASP C C 1
ATOM 1486 O O . ASP C 2 23 ? -10.375 50.028 93.327 1.00 72.46 23 ASP C O 1
ATOM 1491 N N . GLU C 2 24 ? -12.548 49.525 93.546 1.00 69.49 24 GLU C N 1
ATOM 1492 C CA . GLU C 2 24 ? -12.267 48.544 94.574 1.00 66.75 24 GLU C CA 1
ATOM 1493 C C . GLU C 2 24 ? -12.351 47.152 93.939 1.00 69.99 24 GLU C C 1
ATOM 1494 O O . GLU C 2 24 ? -13.015 46.246 94.457 1.00 65.80 24 GLU C O 1
ATOM 1500 N N . GLU C 2 25 ? -11.687 47.013 92.786 1.00 69.79 25 GLU C N 1
ATOM 1501 C CA . GLU C 2 25 ? -11.403 45.700 92.208 1.00 66.99 25 GLU C CA 1
ATOM 1502 C C . GLU C 2 25 ? -10.515 44.938 93.187 1.00 60.18 25 GLU C C 1
ATOM 1503 O O . GLU C 2 25 ? -9.409 45.377 93.506 1.00 54.13 25 GLU C O 1
ATOM 1509 N N . SER C 2 26 ? -11.022 43.814 93.680 1.00 54.98 26 SER C N 1
ATOM 1510 C CA . SER C 2 26 ? -10.307 42.992 94.649 1.00 50.92 26 SER C CA 1
ATOM 1511 C C . SER C 2 26 ? -8.950 42.480 94.127 1.00 48.10 26 SER C C 1
ATOM 1512 O O . SER C 2 26 ? -7.905 42.668 94.771 1.00 39.83 26 SER C O 1
ATOM 1515 N N . VAL C 2 27 ? -8.969 41.845 92.957 1.00 48.77 27 VAL C N 1
ATOM 1516 C CA . VAL C 2 27 ? -7.761 41.243 92.405 1.00 41.43 27 VAL C CA 1
ATOM 1517 C C . VAL C 2 27 ? -7.012 42.224 91.523 1.00 42.02 27 VAL C C 1
ATOM 1518 O O . VAL C 2 27 ? -7.523 42.669 90.500 1.00 51.53 27 VAL C O 1
ATOM 1522 N N . LEU C 2 28 ? -5.795 42.563 91.928 1.00 39.78 28 LEU C N 1
ATOM 1523 C CA . LEU C 2 28 ? -4.979 43.502 91.179 1.00 34.67 28 LEU C CA 1
ATOM 1524 C C . LEU C 2 28 ? -3.845 42.788 90.448 1.00 41.28 28 LEU C C 1
ATOM 1525 O O . LEU C 2 28 ? -3.399 41.704 90.865 1.00 33.70 28 LEU C O 1
ATOM 1530 N N . SER C 2 29 ? -3.380 43.398 89.358 1.00 36.81 29 SER C N 1
ATOM 1531 C CA . SER C 2 29 ? -2.251 42.860 88.612 1.00 35.79 29 SER C CA 1
ATOM 1532 C C . SER C 2 29 ? -1.149 43.900 88.430 1.00 36.63 29 SER C C 1
ATOM 1533 O O . SER C 2 29 ? -1.419 45.069 88.143 1.00 41.47 29 SER C O 1
ATOM 1536 N N . LEU C 2 30 ? 0.094 43.465 88.601 1.00 37.08 30 LEU C N 1
ATOM 1537 C CA . LEU C 2 30 ? 1.257 44.314 88.376 1.00 36.74 30 LEU C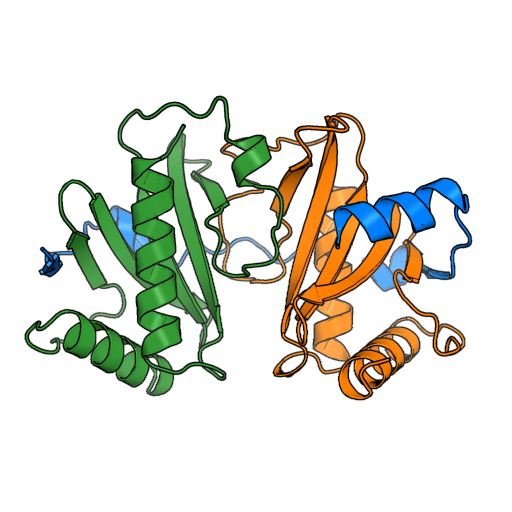 CA 1
ATOM 1538 C C . LEU C 2 30 ? 2.191 43.622 87.393 1.00 38.38 30 LEU C C 1
ATOM 1539 O O . LEU C 2 30 ? 2.513 42.440 87.563 1.00 38.65 30 LEU C O 1
ATOM 1544 N N . GLN C 2 31 ? 2.610 44.336 86.353 1.00 43.02 31 GLN C N 1
ATOM 1545 C CA . GLN C 2 31 ? 3.696 43.858 85.504 1.00 37.61 31 GLN C CA 1
ATOM 1546 C C . GLN C 2 31 ? 4.986 44.403 86.096 1.00 40.29 31 GLN C C 1
ATOM 1547 O O . GLN C 2 31 ? 5.203 45.616 86.127 1.00 39.85 31 GLN C O 1
ATOM 1553 N N . VAL C 2 32 ? 5.823 43.507 86.605 1.00 43.35 32 VAL C N 1
ATOM 1554 C CA . VAL C 2 32 ? 7.113 43.889 87.159 1.00 46.39 32 VAL C CA 1
ATOM 1555 C C . VAL C 2 32 ? 8.152 43.253 86.255 1.00 47.42 32 VAL C C 1
ATOM 1556 O O . VAL C 2 32 ? 8.479 42.068 86.392 1.00 47.70 32 VAL C O 1
ATOM 1560 N N . GLY C 2 33 ? 8.651 44.044 85.310 1.00 52.47 33 GLY C N 1
ATOM 1561 C CA . GLY C 2 33 ? 9.520 43.524 84.278 1.00 41.86 33 GLY C CA 1
ATOM 1562 C C . GLY C 2 33 ? 8.785 42.451 83.512 1.00 42.30 33 GLY C C 1
ATOM 1563 O O . GLY C 2 33 ? 7.644 42.655 83.084 1.00 47.09 33 GLY C O 1
ATOM 1564 N N . PRO C 2 34 ? 9.432 41.291 83.352 1.00 40.49 34 PRO C N 1
ATOM 1565 C CA . PRO C 2 34 ? 8.921 40.113 82.640 1.00 36.82 34 PRO C CA 1
ATOM 1566 C C . PRO C 2 34 ? 7.778 39.403 83.364 1.00 40.13 34 PRO C C 1
ATOM 1567 O O . PRO C 2 34 ? 7.147 38.513 82.776 1.00 37.96 34 PRO C O 1
ATOM 1571 N N . HIS C 2 35 ? 7.515 39.789 84.613 1.00 38.80 35 HIS C N 1
ATOM 1572 C CA . HIS C 2 35 ? 6.589 39.028 85.454 1.00 40.15 35 HIS C CA 1
ATOM 1573 C C . HIS C 2 35 ? 5.248 39.710 85.700 1.00 33.73 35 HIS C C 1
ATOM 1574 O O . HIS C 2 35 ? 5.183 40.780 86.301 1.00 36.87 35 HIS C O 1
ATOM 1581 N N . LEU C 2 36 ? 4.187 39.081 85.206 1.00 34.77 36 LEU C N 1
ATOM 1582 C CA . LEU C 2 36 ? 2.827 39.485 85.528 1.00 32.30 36 LEU C CA 1
ATOM 1583 C C . LEU C 2 36 ? 2.452 38.900 86.891 1.00 31.45 36 LEU C C 1
ATOM 1584 O O . LEU C 2 36 ? 2.326 37.677 87.036 1.00 29.56 36 LEU C O 1
ATOM 1589 N N . CYS C 2 37 ? 2.268 39.773 87.878 1.00 30.60 37 CYS C N 1
ATOM 1590 C CA . CYS C 2 37 ? 1.962 39.351 89.247 1.00 31.96 37 CYS C CA 1
ATOM 1591 C C . CYS C 2 37 ? 0.551 39.729 89.682 1.00 34.72 37 CYS C C 1
ATOM 1592 O O . CYS C 2 37 ? 0.087 40.848 89.430 1.00 32.67 37 CYS C O 1
ATOM 1595 N N . HIS C 2 38 ? -0.129 38.795 90.342 1.00 29.28 38 HIS C N 1
ATOM 1596 C CA . HIS C 2 38 ? -1.486 39.048 90.814 1.00 28.71 38 HIS C CA 1
ATOM 1597 C C . HIS C 2 38 ? -1.571 39.139 92.331 1.00 32.25 38 HIS C C 1
ATOM 1598 O O . HIS C 2 38 ? -0.948 38.344 93.053 1.00 26.50 38 HIS C O 1
ATOM 1605 N N . LEU C 2 39 ? -2.341 40.110 92.812 1.00 28.38 39 LEU C N 1
ATOM 1606 C CA . LEU C 2 39 ? -2.541 40.284 94.244 1.00 26.98 39 LEU C CA 1
ATOM 1607 C C . LEU C 2 39 ? -4.019 40.083 94.562 1.00 30.03 39 LEU C C 1
ATOM 1608 O O . LEU C 2 39 ? -4.894 40.536 93.818 1.00 34.72 39 LEU C O 1
ATOM 1613 N N . ALA C 2 40 ? -4.300 39.370 95.644 1.00 24.43 40 ALA C N 1
ATOM 1614 C CA . ALA C 2 40 ? -5.673 39.195 96.081 1.00 27.01 40 ALA C CA 1
ATOM 1615 C C . ALA C 2 40 ? -5.720 39.092 97.595 1.00 27.13 40 ALA C C 1
ATOM 1616 O O . ALA C 2 40 ? -4.692 38.890 98.247 1.00 25.02 40 ALA C O 1
ATOM 1618 N N . GLU C 2 41 ? -6.918 39.266 98.142 1.00 30.07 41 GLU C N 1
ATOM 1619 C CA . GLU C 2 41 ? -7.196 38.940 99.525 1.00 28.59 41 GLU C CA 1
ATOM 1620 C C . GLU C 2 41 ? -7.784 37.538 99.540 1.00 26.16 41 GLU C C 1
ATOM 1621 O O . GLU C 2 41 ? -8.921 37.341 99.117 1.00 25.86 41 GLU C O 1
ATOM 1627 N N . HIS C 2 42 ? -7.027 36.553 100.021 1.00 26.55 42 HIS C N 1
ATOM 1628 C CA . HIS C 2 42 ? -7.520 35.173 99.967 1.00 25.32 42 HIS C CA 1
ATOM 1629 C C . HIS C 2 42 ? -6.776 34.266 100.934 1.00 23.10 42 HIS C C 1
ATOM 1630 O O . HIS C 2 42 ? -5.603 33.970 100.726 1.00 23.81 42 HIS C O 1
ATOM 1637 N N . PRO C 2 43 ? -7.452 33.842 102.009 1.00 23.49 43 PRO C N 1
ATOM 1638 C CA . PRO C 2 43 ? -8.827 34.244 102.311 1.00 24.19 43 PRO C CA 1
ATOM 1639 C C . PRO C 2 43 ? -8.839 35.615 102.978 1.00 26.70 43 PRO C C 1
ATOM 1640 O O . PRO C 2 43 ? -7.833 36.336 102.919 1.00 24.25 43 PRO C O 1
ATOM 1644 N N . THR C 2 44 ? -9.964 35.962 103.599 1.00 26.08 44 THR C N 1
ATOM 1645 C CA . THR C 2 44 ? -10.131 37.250 104.283 1.00 26.75 44 THR C CA 1
ATOM 1646 C C . THR C 2 44 ? -8.917 37.559 105.176 1.00 25.21 44 THR C C 1
ATOM 1647 O O . THR C 2 44 ? -8.410 36.680 105.863 1.00 26.98 44 THR C O 1
ATOM 1651 N N . ASP C 2 45 ? -8.433 38.795 105.135 1.00 25.13 45 ASP C N 1
ATOM 1652 C CA . ASP C 2 45 ? -7.323 39.212 105.994 1.00 27.80 45 ASP C CA 1
ATOM 1653 C C . ASP C 2 45 ? -5.991 38.536 105.661 1.00 32.12 45 ASP C C 1
ATOM 1654 O O . ASP C 2 45 ? -5.068 38.553 106.483 1.00 31.00 45 ASP C O 1
ATOM 1659 N N . HIS C 2 46 ? -5.884 37.954 104.466 1.00 26.70 46 HIS C N 1
ATOM 1660 C CA . HIS C 2 46 ? -4.595 37.432 104.004 1.00 27.55 46 HIS C CA 1
ATOM 1661 C C . HIS C 2 46 ? -4.222 38.013 102.646 1.00 22.81 46 HIS C C 1
ATOM 1662 O O . HIS C 2 46 ? -5.058 38.102 101.753 1.00 24.67 46 HIS C O 1
ATOM 1669 N N . LEU C 2 47 ? -2.965 38.410 102.496 1.00 24.69 47 LEU C N 1
ATOM 1670 C CA . LEU C 2 47 ? -2.492 38.983 101.240 1.00 25.38 47 LEU C CA 1
ATOM 1671 C C . LEU C 2 47 ? -1.802 37.912 100.417 1.00 25.24 47 LEU C C 1
ATOM 1672 O O . LEU C 2 47 ? -0.681 37.486 100.740 1.00 24.48 47 LEU C O 1
ATOM 1677 N N . LEU C 2 48 ? -2.480 37.480 99.364 1.00 23.06 48 LEU C N 1
ATOM 1678 C CA . LEU C 2 48 ? -1.959 36.463 98.459 1.00 23.98 48 LEU C CA 1
ATOM 1679 C C . LEU C 2 48 ? -1.306 37.116 97.246 1.00 27.11 48 LEU C C 1
ATOM 1680 O O . LEU C 2 48 ? -1.859 38.051 96.651 1.00 25.04 48 LEU C O 1
ATOM 1685 N N . MET C 2 49 ? -0.124 36.639 96.879 1.00 24.80 49 MET C N 1
ATOM 1686 C CA . MET C 2 49 ? 0.500 37.094 95.646 1.00 23.89 49 MET C CA 1
ATOM 1687 C C . MET C 2 49 ? 0.877 35.876 94.798 1.00 26.57 49 MET C C 1
ATOM 1688 O O . MET C 2 49 ? 1.374 34.871 95.319 1.00 24.68 49 MET C O 1
ATOM 1693 N N . PHE C 2 50 ? 0.616 35.935 93.499 1.00 24.85 50 PHE C N 1
ATOM 1694 C CA . PHE C 2 50 ? 1.020 34.825 92.647 1.00 25.37 50 PHE C CA 1
ATOM 1695 C C . PHE C 2 50 ? 1.355 35.241 91.222 1.00 29.72 50 PHE C C 1
ATOM 1696 O O . PHE C 2 50 ? 0.917 36.297 90.749 1.00 27.16 50 PHE C O 1
ATOM 1704 N N . THR C 2 51 ? 2.151 34.406 90.557 1.00 27.07 51 THR C N 1
ATOM 1705 C CA . THR C 2 51 ? 2.530 34.643 89.178 1.00 27.46 51 THR C CA 1
ATOM 1706 C C . THR C 2 51 ? 2.575 33.326 88.432 1.00 31.00 51 THR C C 1
ATOM 1707 O O . THR C 2 51 ? 3.090 32.320 88.943 1.00 30.71 51 THR C O 1
ATOM 1711 N N . ARG C 2 52 ? 1.994 33.322 87.237 1.00 31.78 52 ARG C N 1
ATOM 1712 C CA . ARG C 2 52 ? 1.999 32.134 86.395 1.00 36.40 52 ARG C CA 1
ATOM 1713 C C . ARG C 2 52 ? 3.348 32.011 85.704 1.00 38.74 52 ARG C C 1
ATOM 1714 O O . ARG C 2 52 ? 3.885 32.990 85.183 1.00 42.63 52 ARG C O 1
ATOM 1722 N N . LEU C 2 53 ? 3.922 30.817 85.737 1.00 41.90 53 LEU C N 1
ATOM 1723 C CA . LEU C 2 53 ? 5.198 30.603 85.070 1.00 51.51 53 LEU C CA 1
ATOM 1724 C C . LEU C 2 53 ? 4.970 30.286 83.589 1.00 54.12 53 LEU C C 1
ATOM 1725 O O . LEU C 2 53 ? 4.110 29.466 83.247 1.00 52.61 53 LEU C O 1
ATOM 1730 N N . GLU C 2 54 ? 5.718 30.967 82.720 1.00 58.53 54 GLU C N 1
ATOM 1731 C CA . GLU C 2 54 ? 5.612 30.761 81.274 1.00 61.13 54 GLU C CA 1
ATOM 1732 C C . GLU C 2 54 ? 6.738 29.857 80.802 1.00 62.03 54 GLU C C 1
ATOM 1733 O O . GLU C 2 54 ? 7.779 30.341 80.350 1.00 63.29 54 GLU C O 1
ATOM 1739 N N . GLY C 2 55 ? 6.532 28.547 80.911 1.00 61.84 55 GLY C N 1
ATOM 1740 C CA . GLY C 2 55 ? 7.525 27.585 80.468 1.00 59.02 55 GLY C CA 1
ATOM 1741 C C . GLY C 2 55 ? 8.914 27.750 81.076 1.00 66.44 55 GLY C C 1
ATOM 1742 O O . GLY C 2 55 ? 9.918 27.714 80.358 1.00 65.94 55 GLY C O 1
ATOM 1743 N N . GLN C 2 56 ? 8.979 27.953 82.391 1.00 67.86 56 GLN C N 1
ATOM 1744 C CA . GLN C 2 56 ? 10.240 27.787 83.118 1.00 66.94 56 GLN C CA 1
ATOM 1745 C C . GLN C 2 56 ? 10.427 26.300 83.383 1.00 60.17 56 GLN C C 1
ATOM 1746 O O . GLN C 2 56 ? 9.564 25.481 83.041 1.00 57.77 56 GLN C O 1
ATOM 1752 N N . GLY C 2 57 ? 11.553 25.946 83.987 1.00 63.01 57 GLY C N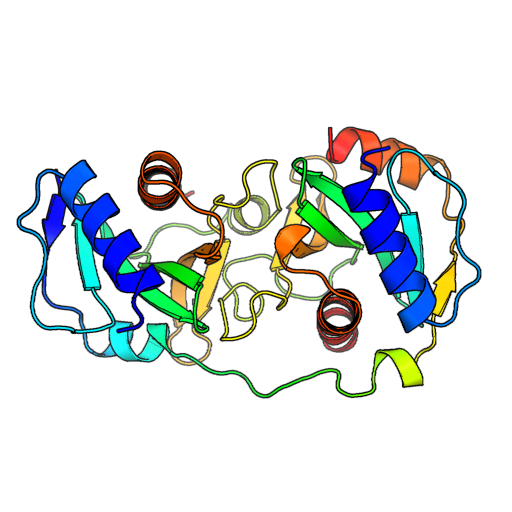 1
ATOM 1753 C CA . GLY C 2 57 ? 11.746 24.583 84.439 1.00 56.38 57 GLY C CA 1
ATOM 1754 C C . GLY C 2 57 ? 11.317 24.433 85.884 1.00 52.01 57 GLY C C 1
ATOM 1755 O O . GLY C 2 57 ? 11.169 25.427 86.601 1.00 49.61 57 GLY C O 1
ATOM 1756 N N . ASP C 2 58 ? 11.140 23.183 86.309 1.00 50.70 58 ASP C N 1
ATOM 1757 C CA . ASP C 2 58 ? 10.610 22.856 87.626 1.00 45.90 58 ASP C CA 1
ATOM 1758 C C . ASP C 2 58 ? 11.448 21.738 88.245 1.00 44.13 58 ASP C C 1
ATOM 1759 O O . ASP C 2 58 ? 10.986 20.989 89.120 1.00 36.94 58 ASP C O 1
ATOM 1764 N N . ALA C 2 59 ? 12.673 21.605 87.753 1.00 33.69 59 ALA C N 1
ATOM 1765 C CA . ALA C 2 59 ? 13.555 20.566 88.231 1.00 32.26 59 ALA C CA 1
ATOM 1766 C C . ALA C 2 59 ? 13.914 20.854 89.676 1.00 26.19 59 ALA C C 1
ATOM 1767 O O . ALA C 2 59 ? 14.281 19.942 90.420 1.00 21.43 59 ALA C O 1
ATOM 1769 N N . THR C 2 60 ? 13.820 22.129 90.064 1.00 27.59 60 THR C N 1
ATOM 1770 C CA . THR C 2 60 ? 14.151 22.549 91.428 1.00 24.87 60 THR C CA 1
ATOM 1771 C C . THR C 2 60 ? 12.891 22.723 92.290 1.00 24.45 60 THR C C 1
ATOM 1772 O O . THR C 2 60 ? 12.966 23.206 93.413 1.00 25.31 60 THR C O 1
ATOM 1776 N N . ALA C 2 61 ? 11.740 22.327 91.762 1.00 24.72 61 ALA C N 1
ATOM 1777 C CA . ALA C 2 61 ? 10.467 22.612 92.423 1.00 25.81 61 ALA C CA 1
ATOM 1778 C C . ALA C 2 61 ? 10.399 22.083 93.849 1.00 24.86 61 ALA C C 1
ATOM 1779 O O . ALA C 2 61 ? 9.901 22.767 94.748 1.00 22.16 61 ALA C O 1
ATOM 1781 N N . ASN C 2 62 ? 10.888 20.870 94.077 1.00 20.80 62 ASN C N 1
ATOM 1782 C CA . ASN C 2 62 ? 10.699 20.318 95.405 1.00 24.59 62 ASN C CA 1
ATOM 1783 C C . ASN C 2 62 ? 11.602 20.962 96.449 1.00 20.94 62 ASN C C 1
ATOM 1784 O O . ASN C 2 62 ? 11.263 20.975 97.628 1.00 20.68 62 ASN C O 1
ATOM 1789 N N . GLU C 2 63 ? 12.726 21.533 96.013 1.00 20.18 63 GLU C N 1
ATOM 1790 C CA . GLU C 2 63 ? 13.541 22.364 96.907 1.00 23.45 63 GLU C CA 1
ATOM 1791 C C . GLU C 2 63 ? 12.851 23.702 97.170 1.00 25.77 63 GLU C C 1
ATOM 1792 O O . GLU C 2 63 ? 12.872 24.213 98.297 1.00 21.20 63 GLU C O 1
ATOM 1798 N N . GLN C 2 64 ? 12.250 24.270 96.122 1.00 23.14 64 GLN C N 1
ATOM 1799 C CA . GLN C 2 64 ? 11.522 25.524 96.265 1.00 25.28 64 GLN C CA 1
ATOM 1800 C C . GLN C 2 64 ? 10.402 25.377 97.289 1.00 24.17 64 GLN C C 1
ATOM 1801 O O . GLN C 2 64 ? 10.053 26.343 97.992 1.00 21.39 64 GLN C O 1
ATOM 1807 N N . ASN C 2 65 ? 9.853 24.164 97.367 1.00 21.62 65 ASN C N 1
ATOM 1808 C CA . ASN C 2 65 ? 8.661 23.902 98.165 1.00 22.32 65 ASN C CA 1
ATOM 1809 C C . ASN C 2 65 ? 8.948 23.476 99.598 1.00 21.72 65 ASN C C 1
ATOM 1810 O O . ASN C 2 65 ? 8.022 23.114 100.327 1.00 21.71 65 ASN C O 1
ATOM 1815 N N . LEU C 2 66 ? 10.220 23.510 99.998 1.00 19.70 66 LEU C N 1
ATOM 1816 C CA . LEU C 2 66 ? 10.576 23.268 101.389 1.00 20.11 66 LEU C CA 1
ATOM 1817 C C . LEU C 2 66 ? 10.574 24.609 102.104 1.00 22.34 66 LEU C C 1
ATOM 1818 O O . LEU C 2 66 ? 10.994 25.626 101.538 1.00 21.89 66 LEU C O 1
ATOM 1823 N N . PHE C 2 67 ? 10.121 24.621 103.350 1.00 19.71 67 PHE C N 1
ATOM 1824 C CA . PHE C 2 67 ? 10.134 25.854 104.134 1.00 18.80 67 PHE C CA 1
ATOM 1825 C C . PHE C 2 67 ? 11.552 26.362 104.332 1.00 22.47 67 PHE C C 1
ATOM 1826 O O . PHE C 2 67 ? 12.504 25.574 104.326 1.00 18.30 67 PHE C O 1
ATOM 1834 N N . SER C 2 68 ? 11.688 27.673 104.530 1.00 21.49 68 SER C N 1
ATOM 1835 C CA . SER C 2 68 ? 12.953 28.263 104.955 1.00 22.37 68 SER C CA 1
ATOM 1836 C C . SER C 2 68 ? 12.646 29.164 106.145 1.00 23.28 68 SER C C 1
ATOM 1837 O O . SER C 2 68 ? 11.541 29.107 106.692 1.00 22.47 68 SER C O 1
ATOM 1840 N N . GLN C 2 69 ? 13.599 29.995 106.552 1.00 22.85 69 GLN C N 1
ATOM 1841 C CA . GLN C 2 69 ? 13.357 30.917 107.668 1.00 24.84 69 GLN C CA 1
ATOM 1842 C C . GLN C 2 69 ? 12.427 32.051 107.276 1.00 23.15 69 GLN C C 1
ATOM 1843 O O . GLN C 2 69 ? 11.918 32.765 108.138 1.00 21.32 69 GLN C O 1
ATOM 1849 N N . ASP C 2 70 ? 12.232 32.230 105.976 1.00 19.59 70 ASP C N 1
ATOM 1850 C CA . ASP C 2 70 ? 11.407 33.318 105.463 1.00 23.38 70 ASP C CA 1
ATOM 1851 C C . ASP C 2 70 ? 9.994 32.837 105.090 1.00 21.20 70 ASP C C 1
ATOM 1852 O O . ASP C 2 70 ? 9.818 32.163 104.075 1.00 22.20 70 ASP C O 1
ATOM 1857 N N . PRO C 2 71 ? 8.979 33.207 105.894 1.00 22.38 71 PRO C N 1
ATOM 1858 C CA . PRO C 2 71 ? 7.592 32.791 105.613 1.00 21.69 71 PRO C CA 1
ATOM 1859 C C . PRO C 2 71 ? 7.096 33.233 104.241 1.00 23.22 71 PRO C C 1
ATOM 1860 O O . PRO C 2 71 ? 6.142 32.632 103.724 1.00 23.81 71 PRO C O 1
ATOM 1864 N N . CYS C 2 72 ? 7.729 34.255 103.662 1.00 20.73 72 CYS C N 1
ATOM 1865 C CA . CYS C 2 72 ? 7.385 34.698 102.310 1.00 23.87 72 CYS C CA 1
ATOM 1866 C C . CYS C 2 72 ? 8.086 33.957 101.164 1.00 23.15 72 CYS C C 1
ATOM 1867 O O . CYS C 2 72 ? 7.900 34.312 100.001 1.00 20.09 72 CYS C O 1
ATOM 1870 N N . LYS C 2 73 ? 8.892 32.946 101.474 1.00 21.63 73 LYS C N 1
ATOM 1871 C CA . LYS C 2 73 ? 9.507 32.154 100.405 1.00 21.02 73 LYS C CA 1
ATOM 1872 C C . LYS C 2 73 ? 8.400 31.561 99.547 1.00 20.94 73 LYS C C 1
ATOM 1873 O O . LYS C 2 73 ? 7.505 30.887 100.067 1.00 22.49 73 LYS C O 1
ATOM 1879 N N . PRO C 2 74 ? 8.430 31.846 98.231 1.00 23.34 74 PRO C N 1
ATOM 1880 C CA . PRO C 2 74 ? 7.342 31.381 97.371 1.00 20.37 74 PRO C CA 1
ATOM 1881 C C . PRO C 2 74 ? 7.271 29.866 97.267 1.00 21.20 74 PRO C C 1
ATOM 1882 O O . PRO C 2 74 ? 8.268 29.155 97.461 1.00 19.83 74 PRO C O 1
ATOM 1886 N N . ILE C 2 75 ? 6.070 29.395 96.951 1.00 22.80 75 ILE C N 1
ATOM 1887 C CA . ILE C 2 75 ? 5.770 27.984 96.803 1.00 17.04 75 ILE C CA 1
ATOM 1888 C C . ILE C 2 75 ? 5.346 27.777 95.345 1.00 24.82 75 ILE C C 1
ATOM 1889 O O . ILE C 2 75 ? 4.710 28.663 94.757 1.00 21.57 75 ILE C O 1
ATOM 1894 N N . LEU C 2 76 ? 5.735 26.646 94.746 1.00 22.79 76 LEU C N 1
ATOM 1895 C CA . LEU C 2 76 ? 5.449 26.386 93.332 1.00 21.68 76 LEU C CA 1
ATOM 1896 C C . LEU C 2 76 ? 4.392 25.299 93.209 1.00 24.12 76 LEU C C 1
ATOM 1897 O O . LEU C 2 76 ? 4.642 24.140 93.548 1.00 23.29 76 LEU C O 1
ATOM 1902 N N . GLY C 2 77 ? 3.204 25.674 92.740 1.00 23.86 77 GLY C N 1
ATOM 1903 C CA . GLY C 2 77 ? 2.112 24.730 92.619 1.00 24.27 77 GLY C CA 1
ATOM 1904 C C . GLY C 2 77 ? 1.593 24.605 91.197 1.00 30.28 77 GLY C C 1
ATOM 1905 O O . GLY C 2 77 ? 2.127 25.232 90.279 1.00 30.14 77 GLY C O 1
ATOM 1906 N N . ARG C 2 78 ? 0.550 23.794 91.016 1.00 32.85 78 ARG C N 1
ATOM 1907 C CA . ARG C 2 78 ? -0.075 23.615 89.704 1.00 35.24 78 ARG C CA 1
ATOM 1908 C C . ARG C 2 78 ? -1.607 23.523 89.785 1.00 37.03 78 ARG C C 1
ATOM 1909 O O . ARG C 2 78 ? -2.151 22.754 90.586 1.00 37.74 78 ARG C O 1
ATOM 1917 N N . ASP C 2 79 ? -2.293 24.301 88.946 1.00 38.72 79 ASP C N 1
ATOM 1918 C CA . ASP C 2 79 ? -3.749 24.232 88.827 1.00 42.15 79 ASP C CA 1
ATOM 1919 C C . ASP C 2 79 ? -4.137 22.892 88.200 1.00 45.38 79 ASP C C 1
ATOM 1920 O O . ASP C 2 79 ? -3.784 22.623 87.051 1.00 46.61 79 ASP C O 1
ATOM 1925 N N . PRO C 2 80 ? -4.872 22.051 88.952 1.00 46.03 80 PRO C N 1
ATOM 1926 C CA . PRO C 2 80 ? -5.200 20.682 88.529 1.00 47.89 80 PRO C CA 1
ATOM 1927 C C . PRO C 2 80 ? -6.051 20.605 87.261 1.00 52.86 80 PRO C C 1
ATOM 1928 O O . PRO C 2 80 ? -5.952 19.624 86.517 1.00 50.02 80 PRO C O 1
ATOM 1932 N N . GLU C 2 81 ? -6.884 21.614 87.023 1.00 55.60 81 GLU C N 1
ATOM 1933 C CA . GLU C 2 81 ? -7.776 21.587 85.866 1.00 59.30 81 GLU C CA 1
ATOM 1934 C C . GLU C 2 81 ? -7.349 22.611 84.811 1.00 60.31 81 GLU C C 1
ATOM 1935 O O . GLU C 2 81 ? -8.171 23.119 84.045 1.00 63.77 81 GLU C O 1
ATOM 1941 N N . SER C 2 82 ? -6.052 22.899 84.772 1.00 56.35 82 SER C N 1
ATOM 1942 C CA . SER C 2 82 ? -5.518 23.904 83.864 1.00 53.98 82 SER C CA 1
ATOM 1943 C C . SER C 2 82 ? -4.093 23.554 83.443 1.00 49.28 82 SER C C 1
ATOM 1944 O O . SER C 2 82 ? -3.649 23.929 82.355 1.00 46.31 82 SER C O 1
ATOM 1947 N N . GLY C 2 83 ? -3.379 22.849 84.320 1.00 46.65 83 GLY C N 1
ATOM 1948 C CA . GLY C 2 83 ? -1.999 22.469 84.067 1.00 40.11 83 GLY C CA 1
ATOM 1949 C C . GLY C 2 83 ? -0.995 23.589 84.287 1.00 38.22 83 GLY C C 1
ATOM 1950 O O . GLY C 2 83 ? 0.214 23.342 84.323 1.00 38.45 83 GLY C O 1
ATOM 1951 N N . GLU C 2 84 ? -1.491 24.818 84.426 1.00 41.79 84 GLU C N 1
ATOM 1952 C CA . GLU C 2 84 ? -0.634 25.983 84.653 1.00 42.67 84 GLU C CA 1
ATOM 1953 C C . GLU C 2 84 ? 0.100 25.889 85.985 1.00 37.63 84 GLU C C 1
ATOM 1954 O O . GLU C 2 84 ? -0.474 25.488 87.001 1.00 37.71 84 GLU C O 1
ATOM 1960 N N . ARG C 2 85 ? 1.374 26.261 85.967 1.00 40.08 85 ARG C N 1
ATOM 1961 C CA . ARG C 2 85 ? 2.195 26.297 87.168 1.00 37.58 85 ARG C CA 1
ATOM 1962 C C . ARG C 2 85 ? 2.213 27.710 87.748 1.00 38.89 85 ARG C C 1
ATOM 1963 O O . ARG C 2 85 ? 2.476 28.684 87.035 1.00 39.01 85 ARG C O 1
ATOM 1971 N N . LEU C 2 86 ? 1.926 27.816 89.043 1.00 30.69 86 LEU C N 1
ATOM 1972 C CA . LEU C 2 86 ? 1.842 29.109 89.705 1.00 31.25 86 LEU C CA 1
ATOM 1973 C C . LEU C 2 86 ? 2.812 29.179 90.868 1.00 28.86 86 LEU C C 1
ATOM 1974 O O . LEU C 2 86 ? 2.868 28.275 91.710 1.00 24.07 86 LEU C O 1
ATOM 1979 N N . LEU C 2 87 ? 3.580 30.258 90.910 1.00 25.63 87 LEU C N 1
ATOM 1980 C CA . LEU C 2 87 ? 4.462 30.518 92.028 1.00 24.37 87 LEU C CA 1
ATOM 1981 C C . LEU C 2 87 ? 3.700 31.509 92.911 1.00 27.69 87 LEU C C 1
ATOM 1982 O O . LEU C 2 87 ? 3.097 32.456 92.397 1.00 25.70 87 LEU C O 1
ATOM 1987 N N . TRP C 2 88 ? 3.690 31.281 94.222 1.00 20.66 88 TRP C N 1
ATOM 1988 C CA . TRP C 2 88 ? 2.851 32.079 95.107 1.00 22.82 88 TRP C CA 1
ATOM 1989 C C . TRP C 2 88 ? 3.405 32.194 96.514 1.00 22.93 88 TRP C C 1
ATOM 1990 O O . TRP C 2 88 ? 4.158 31.318 96.992 1.00 23.42 88 TRP C O 1
ATOM 2001 N N . ASN C 2 89 ? 3.046 33.290 97.174 1.00 21.72 89 ASN C N 1
ATOM 2002 C CA . ASN C 2 89 ? 3.257 33.408 98.615 1.00 22.19 89 ASN C CA 1
ATOM 2003 C C . ASN C 2 89 ? 2.094 34.163 99.251 1.00 25.53 89 ASN C C 1
ATOM 2004 O O . ASN C 2 89 ? 1.274 34.766 98.538 1.00 23.66 89 ASN C O 1
ATOM 2009 N N . ARG C 2 90 ? 2.017 34.125 100.579 1.00 22.53 90 ARG C N 1
ATOM 2010 C CA . ARG C 2 90 ? 0.898 34.733 101.290 1.00 25.92 90 ARG C CA 1
ATOM 2011 C C . ARG C 2 90 ? 1.265 35.106 102.723 1.00 25.94 90 ARG C C 1
ATOM 2012 O O . ARG C 2 90 ? 1.976 34.360 103.397 1.00 22.99 90 ARG C O 1
ATOM 2020 N N . GLN C 2 91 ? 0.771 36.256 103.181 1.00 24.01 91 GLN C N 1
ATOM 2021 C CA . GLN C 2 91 ? 0.933 36.689 104.569 1.00 24.85 91 GLN C CA 1
ATOM 2022 C C . GLN C 2 91 ? -0.402 37.129 105.135 1.00 24.04 91 GLN C C 1
ATOM 2023 O O . GLN C 2 91 ? -1.225 37.697 104.416 1.00 24.48 91 GLN C O 1
ATOM 2029 N N . PRO C 2 92 ? -0.601 36.917 106.438 1.00 23.90 92 PRO C N 1
ATOM 2030 C CA . PRO C 2 92 ? -1.775 37.474 107.125 1.00 29.70 92 PRO C CA 1
ATOM 2031 C C . PRO C 2 92 ? -1.621 38.990 107.271 1.00 30.23 92 PRO C C 1
ATOM 2032 O O . PRO C 2 92 ? -0.514 39.475 107.534 1.00 29.66 92 PRO C O 1
ATOM 2036 N N . LEU C 2 93 ? -2.713 39.730 107.128 1.00 31.56 93 LEU C N 1
ATOM 2037 C CA . LEU C 2 93 ? -2.643 41.190 107.129 1.00 36.21 93 LEU C CA 1
ATOM 2038 C C . LEU C 2 93 ? -2.706 41.823 108.512 1.00 41.65 93 LEU C C 1
ATOM 2039 O O . LEU C 2 93 ? -2.360 42.992 108.685 1.00 49.19 93 LEU C O 1
ATOM 2044 N N . GLN C 2 94 ? -3.133 41.041 109.492 1.00 42.16 94 GLN C N 1
ATOM 2045 C CA . GLN C 2 94 ? -3.268 41.487 110.874 1.00 50.17 94 GLN C CA 1
ATOM 2046 C C . GLN C 2 94 ? -1.905 41.803 111.508 1.00 56.67 94 GLN C C 1
ATOM 2047 O O . GLN C 2 94 ? -1.814 42.194 112.678 1.00 64.62 94 GLN C O 1
ATOM 2053 N N . LEU C 2 95 ? -0.841 41.650 110.728 1.00 49.77 95 LEU C N 1
ATOM 2054 C CA . LEU C 2 95 ? 0.505 41.669 111.281 1.00 54.41 95 LEU C CA 1
ATOM 2055 C C . LEU C 2 95 ? 1.452 42.696 110.625 1.00 58.15 95 LEU C C 1
ATOM 2056 O O . LEU C 2 95 ? 2.451 43.102 111.234 1.00 55.06 95 LEU C O 1
ATOM 2061 N N . LEU C 2 96 ? 1.119 43.139 109.410 1.00 54.38 96 LEU C N 1
ATOM 2062 C CA . LEU C 2 96 ? 2.120 43.733 108.505 1.00 55.87 96 LEU C CA 1
ATOM 2063 C C . LEU C 2 96 ? 2.499 45.210 108.647 1.00 59.20 96 LEU C C 1
ATOM 2064 O O . LEU C 2 96 ? 1.761 46.019 109.218 1.00 61.51 96 LEU C O 1
ATOM 2069 N N . ASP C 2 97 ? 3.687 45.525 108.127 1.00 57.07 97 ASP C N 1
ATOM 2070 C CA . ASP C 2 97 ? 4.076 46.891 107.788 1.00 50.53 97 ASP C CA 1
ATOM 2071 C C . ASP C 2 97 ? 4.363 46.955 106.283 1.00 52.90 97 ASP C C 1
ATOM 2072 O O . ASP C 2 97 ? 4.310 45.927 105.596 1.00 52.21 97 ASP C O 1
ATOM 2077 N N . ARG C 2 98 ? 4.686 48.143 105.776 1.00 53.68 98 ARG C N 1
ATOM 2078 C CA . ARG C 2 98 ? 4.972 48.318 104.350 1.00 53.57 98 ARG C CA 1
ATOM 2079 C C . ARG C 2 98 ? 6.216 47.556 103.888 1.00 50.33 98 ARG C C 1
ATOM 2080 O O . ARG C 2 98 ? 6.220 46.956 102.808 1.00 46.18 98 ARG C O 1
ATOM 2088 N N . ALA C 2 99 ? 7.273 47.606 104.696 1.00 50.30 99 ALA C N 1
ATOM 2089 C CA . ALA C 2 99 ? 8.521 46.940 104.356 1.00 48.66 99 ALA C CA 1
ATOM 2090 C C . ALA C 2 99 ? 8.272 45.454 104.157 1.00 45.02 99 ALA C C 1
ATOM 2091 O O . ALA C 2 99 ? 8.868 44.825 103.282 1.00 45.42 99 ALA C O 1
ATOM 2093 N N . GLN C 2 100 ? 7.371 44.908 104.967 1.00 45.76 100 GLN C N 1
ATOM 2094 C CA . GLN C 2 100 ? 7.012 43.496 104.909 1.00 46.64 100 GLN C CA 1
ATOM 2095 C C . GLN C 2 100 ? 6.080 43.174 103.731 1.00 43.31 100 GLN C C 1
ATOM 2096 O O . GLN C 2 100 ? 6.088 42.051 103.222 1.00 40.88 100 GLN C O 1
ATOM 2102 N N . ILE C 2 101 ? 5.296 44.160 103.288 1.00 41.90 101 ILE C N 1
ATOM 2103 C CA . ILE C 2 101 ? 4.426 43.976 102.123 1.00 38.65 101 ILE C CA 1
ATOM 2104 C C . ILE C 2 101 ? 5.248 44.021 100.831 1.00 37.99 101 ILE C C 1
ATOM 2105 O O . ILE C 2 101 ? 5.046 43.213 99.921 1.00 35.77 101 ILE C O 1
ATOM 2110 N N . HIS C 2 102 ? 6.178 44.965 100.766 1.00 36.12 102 HIS C N 1
ATOM 2111 C CA . HIS C 2 102 ? 7.088 45.086 99.635 1.00 38.82 102 HIS C CA 1
ATOM 2112 C C . HIS C 2 102 ? 7.967 43.837 99.550 1.00 33.47 102 HIS C C 1
ATOM 2113 O O . HIS C 2 102 ? 8.232 43.316 98.463 1.00 28.67 102 HIS C O 1
ATOM 2120 N N . HIS C 2 103 ? 8.407 43.366 100.714 1.00 33.69 103 HIS C N 1
ATOM 2121 C CA . HIS C 2 103 ? 9.262 42.187 100.809 1.00 35.68 103 HIS C CA 1
ATOM 2122 C C . HIS C 2 103 ? 8.593 40.965 100.187 1.00 34.08 103 HIS C C 1
ATOM 2123 O O . HIS C 2 103 ? 9.247 40.178 99.491 1.00 31.38 103 HIS C O 1
ATOM 2130 N N . GLN C 2 104 ? 7.288 40.824 100.408 1.00 28.98 104 GLN C N 1
ATOM 2131 C CA . GLN C 2 104 ? 6.551 39.703 99.844 1.00 27.71 104 GLN C CA 1
ATOM 2132 C C . GLN C 2 104 ? 6.618 39.703 98.324 1.00 28.37 104 GLN C C 1
ATOM 2133 O O . GLN C 2 104 ? 6.780 38.652 97.695 1.00 28.26 104 GLN C O 1
ATOM 2139 N N . LEU C 2 105 ? 6.479 40.878 97.724 1.00 25.85 105 LEU C N 1
ATOM 2140 C CA . LEU C 2 105 ? 6.556 40.964 96.280 1.00 24.86 105 LEU C CA 1
ATOM 2141 C C . LEU C 2 105 ? 8.005 40.752 95.797 1.00 26.92 105 LEU C C 1
ATOM 2142 O O . LEU C 2 105 ? 8.229 40.089 94.782 1.00 27.03 105 LEU C O 1
ATOM 2147 N N . GLU C 2 106 ? 8.979 41.302 96.522 1.00 28.37 106 GLU C N 1
ATOM 2148 C CA . GLU C 2 106 ? 10.395 41.073 96.207 1.00 30.71 106 GLU C CA 1
ATOM 2149 C C . GLU C 2 106 ? 10.676 39.571 96.072 1.00 34.43 106 GLU C C 1
ATOM 2150 O O . GLU C 2 106 ? 11.209 39.106 95.056 1.00 29.61 106 GLU C O 1
ATOM 2156 N N . GLN C 2 107 ? 10.294 38.825 97.108 1.00 28.41 107 GLN C N 1
ATOM 2157 C CA . GLN C 2 107 ? 10.457 37.379 97.147 1.00 25.93 107 GLN C CA 1
ATOM 2158 C C . GLN C 2 107 ? 9.797 36.675 95.977 1.00 28.32 107 GLN C C 1
ATOM 2159 O O . GLN C 2 107 ? 10.376 35.750 95.394 1.00 27.43 107 GLN C O 1
ATOM 2165 N N . LEU C 2 108 ? 8.596 37.115 95.618 1.00 24.38 108 LEU C N 1
ATOM 2166 C CA . LEU C 2 108 ? 7.892 36.481 94.511 1.00 28.42 108 LEU C CA 1
ATOM 2167 C C . LEU C 2 108 ? 8.646 36.666 93.189 1.00 32.52 108 LEU C C 1
ATOM 2168 O O . LEU C 2 108 ? 8.905 35.690 92.471 1.00 29.22 108 LEU C O 1
ATOM 2173 N N . VAL C 2 109 ? 8.998 37.915 92.876 1.00 28.74 109 VAL C N 1
ATOM 2174 C CA . VAL C 2 109 ? 9.712 38.227 91.637 1.00 31.42 109 VAL C CA 1
ATOM 2175 C C . VAL C 2 109 ? 11.093 37.543 91.598 1.00 31.55 109 VAL C C 1
ATOM 2176 O O . VAL C 2 109 ? 11.494 36.997 90.569 1.00 32.52 109 VAL C O 1
ATOM 2180 N N . ALA C 2 110 ? 11.793 37.545 92.729 1.00 31.48 110 ALA C N 1
ATOM 2181 C CA . ALA C 2 110 ? 13.108 36.918 92.808 1.00 32.17 110 ALA C CA 1
ATOM 2182 C C . ALA C 2 110 ? 13.064 35.427 92.490 1.00 37.25 110 ALA C C 1
ATOM 2183 O O . ALA C 2 110 ? 13.905 34.926 91.744 1.00 37.04 110 ALA C O 1
ATOM 2185 N N . ALA C 2 111 ? 12.098 34.716 93.067 1.00 32.66 111 ALA C N 1
ATOM 2186 C CA . ALA C 2 111 ? 12.016 33.274 92.861 1.00 33.56 111 ALA C CA 1
ATOM 2187 C C . ALA C 2 111 ? 11.646 32.962 91.420 1.00 37.85 111 ALA C C 1
ATOM 2188 O O . ALA C 2 111 ? 12.144 31.995 90.850 1.00 37.33 111 ALA C O 1
ATOM 2190 N N . ALA C 2 112 ? 10.766 33.775 90.840 1.00 32.23 112 ALA C N 1
ATOM 2191 C CA . ALA C 2 112 ? 10.349 33.580 89.454 1.00 39.77 112 ALA C CA 1
ATOM 2192 C C . ALA C 2 112 ? 11.536 33.747 88.502 1.00 41.17 112 ALA C C 1
ATOM 2193 O O . ALA C 2 112 ? 11.664 33.008 87.529 1.00 35.94 112 ALA C O 1
ATOM 2195 N N . GLU C 2 113 ? 12.385 34.730 88.790 1.00 35.16 113 GLU C N 1
ATOM 2196 C CA . GLU C 2 113 ? 13.594 34.963 88.013 1.00 43.82 113 GLU C CA 1
ATOM 2197 C C . GLU C 2 113 ? 14.570 33.814 88.191 1.00 45.01 113 GLU C C 1
ATOM 2198 O O . GLU C 2 113 ? 15.083 33.256 87.226 1.00 46.81 113 GLU C O 1
ATOM 2204 N N . GLU C 2 114 ? 14.802 33.461 89.443 1.00 40.54 114 GLU C N 1
ATOM 2205 C CA . GLU C 2 114 ? 15.831 32.507 89.809 1.00 48.38 114 GLU C CA 1
ATOM 2206 C C . GLU C 2 114 ? 15.410 31.068 89.521 1.00 52.19 114 GLU C C 1
ATOM 2207 O O . GLU C 2 114 ? 16.237 30.166 89.613 1.00 53.09 114 GLU C O 1
ATOM 2213 N N . LEU C 2 115 ? 14.135 30.856 89.183 1.00 48.80 115 LEU C N 1
ATOM 2214 C CA . LEU C 2 115 ? 13.627 29.515 88.871 1.00 51.29 115 LEU C CA 1
ATOM 2215 C C . LEU C 2 115 ? 14.023 29.137 87.447 1.00 55.51 115 LEU C C 1
ATOM 2216 O O . LEU C 2 115 ? 13.666 29.855 86.504 1.00 58.76 115 LEU C O 1
ATOM 2221 N N . ARG C 2 116 ? 14.725 28.014 87.266 1.00 58.61 116 ARG C N 1
ATOM 2222 C CA . ARG C 2 116 ? 15.036 27.013 88.303 1.00 53.20 116 ARG C 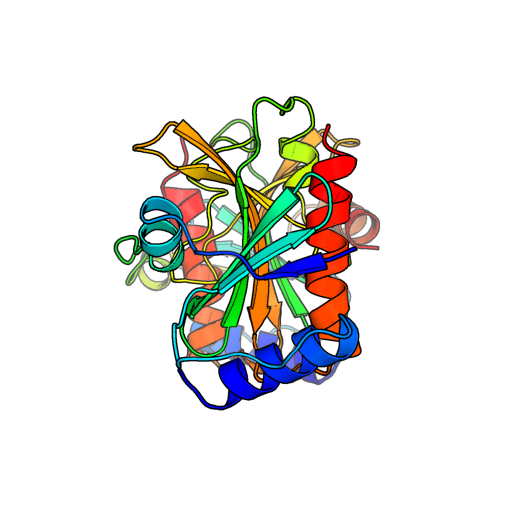CA 1
ATOM 2223 C C . ARG C 2 116 ? 16.092 27.412 89.346 1.00 57.78 116 ARG C C 1
ATOM 2224 O O . ARG C 2 116 ? 15.865 27.335 90.568 1.00 50.98 116 ARG C O 1
#

B-factor: mean 34.05, std 14.18, range [13.29, 87.32]

Nearest PDB structures (foldseek):
  6jnp-assembly1_E-2  TM=9.846E-01  e=6.436E-22  Pseudomonas aeruginosa
  1n5b-assembly1_A  TM=8.828E-01  e=5.145E-10  Yersinia enterocolitica
  1n5b-assembly3_B  TM=8.820E-01  e=5.812E-10  Yersinia enterocolitica
  1jya-assembly1_A  TM=8.977E-01  e=8.901E-10  Yersinia pseudotuberculosis
  1n5b-assembly2_C  TM=8.841E-01  e=9.460E-10  Yersinia enterocolitica